Protein AF-A0ABD1DP09-F1 (afdb_monomer)

Foldseek 3Di:
DVVCVVVVVDPPLCVLVVVLVVLVVVVCCVVVPDDDPDDDDPPPDDQDPPDPVVVSVVVNVVSCCSNQDDPPDDDDPPDDPDPPPDDDDDDDDDDDDDDDDDDDDPPCPQLLVVLQPDDLVNLVVCCVVCVVVLLVCCVVPLPPDPVRQCPDPVFDFLVLQVSSYDPVSLVSQLVVCLVRRPDPVCRPPRSVCSSGTSSRVSSLVVSCVVPVDDSVRSSVSSNVVVVVVVVVVVPDDDD

Secondary structure (DSSP, 8-state):
-HHHHHTTSS-TTHHHHHHHHHHHHHHHHHHH----SSS--GGGSPPPTT-THHHHHHHHHHHHHHHH--TTT---TTSPPPTT--------------------------HHHHHHT--HHHHHHHHHHHHHHHHHHHHHHTT--HHHHHT-TTSPPGGGTTTSS-HHHHHHHHHHHHHHHS-GGGTTTSHHHIIIIIHHHHHHHHHHHHHT--HHHHHHHHHHHHHHHHHHHHS----

pLDDT: mean 71.55, std 20.58, range [29.39, 96.19]

Mean predicted aligned error: 19.23 Å

Organism: Culex pipiens pipiens (NCBI:txid38569)

Solvent-accessible surface area (backbone atoms only — not comparable to full-atom values): 15031 Å² total; per-residue (Å²): 104,65,67,42,36,76,70,65,78,37,64,77,77,49,52,40,49,44,51,33,52,52,48,50,52,52,51,49,49,71,76,61,61,75,73,74,92,89,65,80,75,82,80,78,62,76,85,53,96,86,40,72,62,55,64,50,51,54,51,47,52,48,32,47,50,65,55,59,66,51,100,84,80,61,83,58,92,87,58,79,81,68,90,84,74,71,81,85,78,78,88,74,91,74,83,81,82,88,72,93,77,89,80,90,85,87,82,76,76,58,73,48,57,61,53,59,68,51,48,74,66,59,54,56,62,53,42,75,85,44,43,68,63,53,43,52,51,43,75,75,45,57,86,52,53,69,78,56,53,77,70,35,85,90,52,66,57,43,90,68,46,65,80,52,49,49,69,71,55,46,53,51,44,30,57,50,46,45,73,75,62,43,54,81,90,48,56,86,72,43,52,69,50,33,64,50,33,51,39,52,53,49,52,49,49,53,48,16,66,77,68,72,37,53,74,65,55,40,52,49,54,45,49,54,51,53,54,50,53,53,53,63,67,70,68,64,76,93,128

Sequence (239 aa):
METLIELGELPQESINTSSCLRDLDTFFDTFNSKAPKDESKPYREAIKDDSIHWDFLKRFKKSIEDAFFVPKASHNPNVSPDKNQLPKLTTNTIEPPQNTHSGQDCQKERVIRKLHHLTQQDINATFKDHKEELTDIYEKFKKYSERRLMKNKLLLNWEVATFILTEPQAYHMAVFLENNIAPEEDKGKYNVFIDMILVWEWAVRILMALYNYSRIEAIDQIKTQDWEAIINNEVLPPD

Structure (mmCIF, N/CA/C/O backbone):
data_AF-A0ABD1DP09-F1
#
_entry.id   AF-A0ABD1DP09-F1
#
loop_
_atom_site.group_PDB
_atom_site.id
_atom_site.type_symbol
_atom_site.label_atom_id
_atom_site.label_alt_id
_atom_site.label_comp_id
_atom_site.label_asym_id
_atom_site.label_entity_id
_atom_site.label_seq_id
_atom_site.pdbx_PDB_ins_code
_atom_site.Cartn_x
_atom_site.Cartn_y
_atom_site.Cartn_z
_atom_site.occupancy
_atom_site.B_iso_or_equiv
_atom_site.auth_seq_id
_atom_site.auth_comp_id
_atom_site.auth_asym_id
_atom_site.auth_atom_id
_atom_site.pdbx_PDB_model_num
ATOM 1 N N . MET A 1 1 ? 4.325 6.361 38.782 1.00 62.44 1 MET A N 1
ATOM 2 C CA . MET A 1 1 ? 5.405 7.287 38.383 1.00 62.44 1 MET A CA 1
ATOM 3 C C . MET A 1 1 ? 5.612 8.347 39.463 1.00 62.44 1 MET A C 1
ATOM 5 O O . MET A 1 1 ? 6.711 8.403 39.982 1.00 62.44 1 MET A O 1
ATOM 9 N N . GLU A 1 2 ? 4.568 9.046 39.925 1.00 71.25 2 GLU A N 1
ATOM 10 C CA . GLU A 1 2 ? 4.641 9.933 41.114 1.00 71.25 2 GLU A CA 1
ATOM 11 C C . GLU A 1 2 ? 5.215 9.267 42.372 1.00 71.25 2 GLU A C 1
ATOM 13 O O . GLU A 1 2 ? 6.123 9.814 42.979 1.00 71.25 2 GLU A O 1
ATOM 18 N N . THR A 1 3 ? 4.799 8.041 42.698 1.00 75.69 3 THR A N 1
ATOM 19 C CA . THR A 1 3 ? 5.340 7.296 43.852 1.00 75.69 3 THR A CA 1
ATOM 20 C C . THR A 1 3 ? 6.851 7.051 43.758 1.00 75.69 3 THR A C 1
ATOM 22 O O . THR A 1 3 ? 7.533 7.028 44.771 1.00 75.69 3 THR A O 1
ATOM 25 N N . LEU A 1 4 ? 7.401 6.899 42.548 1.00 69.94 4 LEU A N 1
ATOM 26 C CA . LEU A 1 4 ? 8.845 6.709 42.344 1.00 69.94 4 LEU A CA 1
ATOM 27 C C . LEU A 1 4 ? 9.616 8.033 42.472 1.00 69.94 4 LEU A C 1
ATOM 29 O O . LEU A 1 4 ? 10.783 8.031 42.845 1.00 69.94 4 LEU A O 1
ATOM 33 N N . ILE A 1 5 ? 8.956 9.163 42.205 1.00 70.75 5 ILE A N 1
A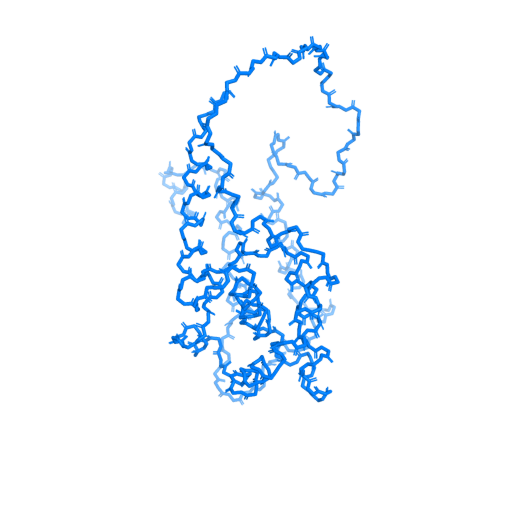TOM 34 C CA . ILE A 1 5 ? 9.501 10.502 42.458 1.00 70.75 5 ILE A CA 1
ATOM 35 C C . ILE A 1 5 ? 9.502 10.778 43.968 1.00 70.75 5 ILE A C 1
ATOM 37 O O . ILE A 1 5 ? 10.508 11.221 44.511 1.00 70.75 5 ILE A O 1
ATOM 41 N N . GLU A 1 6 ? 8.416 10.437 44.670 1.00 75.94 6 GLU A N 1
ATOM 42 C CA . GLU A 1 6 ? 8.309 10.566 46.134 1.00 75.94 6 GLU A CA 1
ATOM 43 C C . GLU A 1 6 ? 9.321 9.688 46.888 1.00 75.94 6 GLU A C 1
ATOM 45 O O . GLU A 1 6 ? 9.818 10.083 47.941 1.00 75.94 6 GLU A O 1
ATOM 50 N N . LEU A 1 7 ? 9.663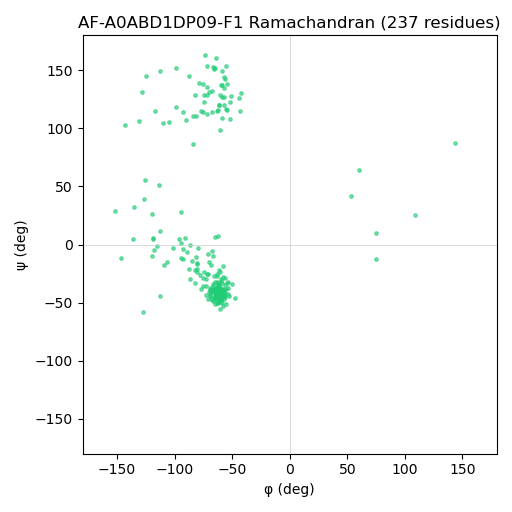 8.521 46.333 1.00 80.38 7 LEU A N 1
ATOM 51 C CA . LEU A 1 7 ? 10.703 7.629 46.855 1.00 80.38 7 LEU A CA 1
ATOM 52 C C . LEU A 1 7 ? 12.133 8.065 46.477 1.00 80.38 7 LEU A C 1
ATOM 54 O O . LEU A 1 7 ? 13.094 7.439 46.919 1.00 80.38 7 LEU A O 1
ATOM 58 N N . GLY A 1 8 ? 12.292 9.132 45.685 1.00 73.31 8 GLY A N 1
ATOM 59 C CA . GLY A 1 8 ? 13.592 9.654 45.248 1.00 73.31 8 GLY A CA 1
ATOM 60 C C . GLY A 1 8 ? 14.287 8.820 44.167 1.00 73.31 8 GLY A C 1
ATOM 61 O O . GLY A 1 8 ? 15.452 9.065 43.860 1.00 73.31 8 GLY A O 1
ATOM 62 N N . GLU A 1 9 ? 13.593 7.845 43.578 1.00 78.44 9 GLU A N 1
ATOM 63 C CA . GLU A 1 9 ? 14.116 6.992 42.503 1.00 78.44 9 GLU A CA 1
ATOM 64 C C . GLU A 1 9 ? 14.047 7.672 41.127 1.00 78.44 9 GLU A C 1
ATOM 66 O O . GLU A 1 9 ? 14.722 7.250 40.188 1.00 78.44 9 GLU A O 1
ATOM 71 N N . LEU A 1 10 ? 13.258 8.745 41.001 1.00 74.56 10 LEU A N 1
ATOM 72 C CA . LEU A 1 10 ? 13.184 9.586 39.809 1.00 74.56 10 LEU A CA 1
ATOM 73 C C . LEU A 1 10 ? 13.448 11.062 40.145 1.00 74.56 10 LEU A C 1
ATOM 75 O O . LEU A 1 10 ? 13.008 11.536 41.195 1.00 74.56 10 LEU A O 1
ATOM 79 N N . PRO A 1 11 ? 14.108 11.822 39.246 1.00 76.81 11 PRO A N 1
ATOM 80 C CA . PRO A 1 11 ? 14.297 13.260 39.416 1.00 76.81 11 PRO A CA 1
ATOM 81 C C . PRO A 1 11 ? 12.961 13.991 39.567 1.00 76.81 11 PRO A C 1
ATOM 83 O O . PRO A 1 11 ? 12.001 13.662 38.867 1.00 76.81 11 PRO A O 1
ATOM 86 N N . GLN A 1 12 ? 12.924 15.040 40.395 1.00 74.62 12 GLN A N 1
ATOM 87 C CA . GLN A 1 12 ? 11.732 15.878 40.613 1.00 74.62 12 GLN A CA 1
ATOM 88 C C . GLN A 1 12 ? 11.184 16.487 39.308 1.00 74.62 12 GLN A C 1
ATOM 90 O O . GLN A 1 12 ? 9.983 16.694 39.159 1.00 74.62 12 GLN A O 1
ATOM 95 N N . GLU A 1 13 ? 12.058 16.720 38.331 1.00 74.12 13 GLU A N 1
ATOM 96 C CA . GLU A 1 13 ? 11.727 17.204 36.983 1.00 74.12 13 GLU A CA 1
ATOM 97 C C . GLU A 1 13 ? 10.810 16.232 36.213 1.00 74.12 13 GLU A C 1
ATOM 99 O O . GLU A 1 13 ? 10.061 16.640 35.327 1.00 74.12 13 GLU A O 1
ATOM 104 N N . SER A 1 14 ? 10.785 14.953 36.607 1.00 74.12 14 SER A N 1
ATOM 105 C CA . SER A 1 14 ? 9.929 13.913 36.019 1.00 74.12 14 SER A CA 1
ATOM 106 C C . SER A 1 14 ? 8.446 14.077 36.372 1.00 74.12 14 SER A C 1
ATOM 108 O O . SER A 1 14 ? 7.608 13.360 35.820 1.00 74.12 14 SER A O 1
ATOM 110 N N . ILE A 1 15 ? 8.092 15.003 37.275 1.00 75.81 15 ILE A N 1
ATOM 111 C CA . ILE A 1 15 ? 6.695 15.292 37.634 1.00 75.81 15 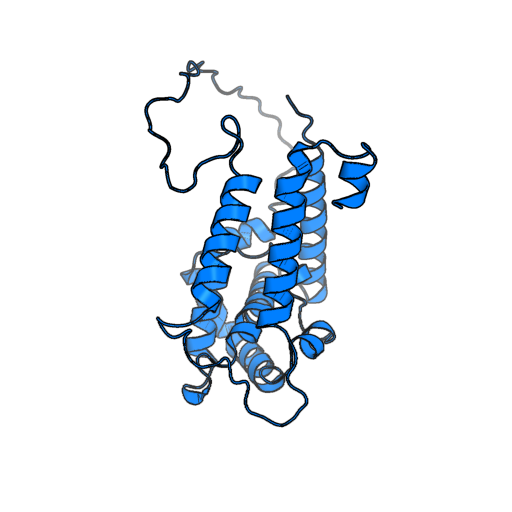ILE A CA 1
ATOM 112 C C . ILE A 1 15 ? 5.913 15.775 36.416 1.00 75.81 15 ILE A C 1
ATOM 114 O O . ILE A 1 15 ? 4.787 15.325 36.204 1.00 75.81 15 ILE A O 1
ATOM 118 N N . ASN A 1 16 ? 6.518 16.621 35.579 1.00 72.44 16 ASN A N 1
ATOM 119 C CA . ASN A 1 16 ? 5.863 17.142 34.379 1.00 72.44 16 ASN A CA 1
ATOM 120 C C . ASN A 1 16 ? 5.540 16.006 33.399 1.00 72.44 16 ASN A C 1
ATOM 122 O O . ASN A 1 16 ? 4.420 15.907 32.898 1.00 72.44 16 ASN A O 1
ATOM 126 N N . THR A 1 17 ? 6.485 15.083 33.206 1.00 71.56 17 THR A N 1
ATOM 127 C CA . THR A 1 17 ? 6.294 13.881 32.382 1.00 71.56 17 THR A CA 1
ATOM 128 C C . THR A 1 17 ? 5.215 12.967 32.961 1.00 71.56 17 THR A C 1
ATOM 130 O O . THR A 1 17 ? 4.352 12.491 32.227 1.00 71.56 17 THR A O 1
ATOM 133 N N . SER A 1 18 ? 5.211 12.758 34.280 1.00 74.31 18 SER A N 1
ATOM 134 C CA . SER A 1 18 ? 4.188 11.956 34.959 1.00 74.31 18 SER A CA 1
ATOM 135 C C . SER A 1 18 ? 2.787 12.560 34.814 1.00 74.31 18 SER A C 1
ATOM 137 O O . SER A 1 18 ? 1.828 11.827 34.571 1.00 74.31 18 SER A O 1
ATOM 139 N N . SER A 1 19 ? 2.661 13.887 34.923 1.00 72.19 19 SER A N 1
ATOM 140 C CA . SER A 1 19 ? 1.395 14.595 34.710 1.00 72.19 19 SER A CA 1
ATOM 141 C C . SER A 1 19 ? 0.931 14.478 33.258 1.00 72.19 19 SER A C 1
ATOM 143 O O . SER A 1 19 ? -0.221 14.140 33.009 1.00 72.19 19 SER A O 1
ATOM 145 N N . CYS A 1 20 ? 1.837 14.671 32.295 1.00 73.69 20 CYS A N 1
ATOM 146 C CA . CYS A 1 20 ? 1.535 14.545 30.870 1.00 73.69 20 CYS A CA 1
ATOM 147 C C . CYS A 1 20 ? 1.052 13.132 30.503 1.00 73.69 20 CYS A C 1
ATOM 149 O O . CYS A 1 20 ? 0.055 12.983 29.799 1.00 73.69 20 CYS A O 1
ATOM 151 N N . LEU A 1 21 ? 1.695 12.085 31.031 1.00 75.00 21 LEU A N 1
ATOM 152 C CA . LEU A 1 21 ? 1.278 10.698 30.798 1.00 75.00 21 LEU A CA 1
ATOM 153 C C . LEU A 1 21 ? -0.096 10.387 31.398 1.00 75.00 21 LEU A C 1
ATOM 155 O O . LEU A 1 21 ? -0.888 9.695 30.766 1.00 75.00 21 LEU A O 1
ATOM 159 N N . ARG A 1 22 ? -0.408 10.924 32.582 1.00 76.00 22 ARG A N 1
ATOM 160 C CA . ARG A 1 22 ? -1.747 10.800 33.173 1.00 76.00 22 ARG A CA 1
ATOM 161 C C . ARG A 1 22 ? -2.808 11.503 32.329 1.00 76.00 22 ARG A C 1
ATOM 163 O O . ARG A 1 22 ? -3.898 10.961 32.140 1.00 76.00 22 ARG A O 1
ATOM 170 N N . ASP A 1 23 ? -2.500 12.695 31.829 1.00 73.81 23 ASP A N 1
ATOM 171 C CA . ASP A 1 23 ? -3.424 13.444 30.982 1.00 73.81 23 ASP A CA 1
ATOM 172 C C . ASP A 1 23 ? -3.639 12.727 29.637 1.00 73.81 23 ASP A C 1
ATOM 174 O O . ASP A 1 23 ? -4.773 12.637 29.172 1.00 73.81 23 ASP A O 1
ATOM 178 N N . LEU A 1 24 ? -2.586 12.145 29.048 1.00 74.62 24 LEU A N 1
ATOM 179 C CA . LEU A 1 24 ? -2.668 11.306 27.844 1.00 74.62 24 LEU A CA 1
ATOM 180 C C . LEU A 1 24 ? -3.570 10.085 28.045 1.00 74.62 24 LEU A C 1
ATOM 182 O O . LEU A 1 24 ? -4.408 9.798 27.192 1.00 74.62 24 LEU A O 1
ATOM 186 N N . ASP A 1 25 ? -3.408 9.383 29.163 1.00 72.62 25 ASP A N 1
ATOM 187 C CA . ASP A 1 25 ? -4.200 8.194 29.490 1.00 72.62 25 ASP A CA 1
ATOM 188 C C . ASP A 1 25 ? -5.680 8.564 29.678 1.00 72.62 25 ASP A C 1
ATOM 190 O O . ASP A 1 25 ? -6.574 7.977 29.072 1.00 72.62 25 ASP A O 1
ATOM 194 N N . THR A 1 26 ? -5.938 9.661 30.398 1.00 69.19 26 THR A N 1
ATOM 195 C CA . THR A 1 26 ? -7.291 10.205 30.596 1.00 69.19 26 THR A CA 1
ATOM 196 C C . THR A 1 26 ? -7.924 10.664 29.279 1.00 69.19 26 THR A C 1
ATOM 198 O O . THR A 1 26 ? -9.123 10.466 29.061 1.00 69.19 26 THR A O 1
ATOM 201 N N . PHE A 1 27 ? -7.143 11.273 28.382 1.00 69.69 27 PHE A N 1
ATOM 202 C CA . PHE A 1 27 ? -7.595 11.633 27.039 1.00 69.69 27 PHE A CA 1
ATOM 203 C C . PHE A 1 27 ? -7.987 10.380 26.256 1.00 69.69 27 PHE A C 1
ATOM 205 O O . PHE A 1 27 ? -9.085 10.312 25.704 1.00 69.69 27 PHE A O 1
ATOM 212 N N . PHE A 1 28 ? -7.122 9.366 26.252 1.00 69.75 28 PHE A N 1
ATOM 213 C CA . PHE A 1 28 ? -7.386 8.118 25.554 1.00 69.75 28 PHE A CA 1
ATOM 214 C C . PHE A 1 28 ? -8.654 7.441 26.078 1.00 69.75 28 PHE A C 1
ATOM 216 O O . PHE A 1 28 ? -9.522 7.091 25.283 1.00 69.75 28 PHE A O 1
ATOM 223 N N . ASP A 1 29 ? -8.833 7.351 27.394 1.00 67.94 29 ASP A N 1
ATOM 224 C CA . ASP A 1 29 ? -10.030 6.766 28.000 1.00 67.94 29 ASP A CA 1
ATOM 225 C C . ASP A 1 29 ? -11.299 7.571 27.702 1.00 67.94 29 ASP A C 1
ATOM 227 O O . ASP A 1 29 ? -12.337 7.000 27.358 1.00 67.94 29 ASP A O 1
ATOM 231 N N . THR A 1 30 ? -11.229 8.903 27.757 1.00 64.56 30 THR A N 1
ATOM 232 C CA . THR A 1 30 ? -12.387 9.768 27.480 1.00 64.56 30 THR A CA 1
ATOM 233 C C . THR A 1 30 ? -12.874 9.599 26.040 1.00 64.56 30 THR A C 1
ATOM 235 O O . THR A 1 30 ? -14.077 9.485 25.805 1.00 64.56 30 THR A O 1
ATOM 238 N N . PHE A 1 31 ? -11.955 9.528 25.074 1.00 64.38 31 PHE A N 1
ATOM 239 C CA . PHE A 1 31 ? -12.287 9.455 23.646 1.00 64.38 31 PHE A CA 1
ATOM 240 C C . PHE A 1 31 ? -12.401 8.024 23.098 1.00 64.38 31 PHE A C 1
ATOM 242 O O . PHE A 1 31 ? -12.930 7.833 22.000 1.00 64.38 31 PHE A O 1
ATOM 249 N N . ASN A 1 32 ? -11.951 7.016 23.850 1.00 63.38 32 ASN A N 1
ATOM 250 C CA . ASN A 1 32 ? -11.973 5.609 23.445 1.00 63.38 32 ASN A CA 1
ATOM 251 C C . ASN A 1 32 ? -12.826 4.713 24.362 1.00 63.38 32 ASN A C 1
ATOM 253 O O . ASN A 1 32 ? -12.869 3.492 24.171 1.00 63.38 32 ASN A O 1
ATOM 257 N N . SER A 1 33 ? -13.542 5.294 25.333 1.00 60.78 33 SER A N 1
ATOM 258 C CA . SER A 1 33 ? -14.529 4.568 26.131 1.00 60.78 33 SER A CA 1
ATOM 259 C C . SER A 1 33 ? -15.589 3.943 25.215 1.00 60.78 33 SER A C 1
ATOM 261 O O . SER A 1 33 ? -16.266 4.591 24.412 1.00 60.78 33 SER A O 1
ATOM 263 N N . LYS A 1 34 ? -15.700 2.613 25.278 1.00 54.84 34 LYS A N 1
ATOM 264 C CA . LYS A 1 34 ? -16.703 1.867 24.518 1.00 54.84 34 LYS A CA 1
ATOM 265 C C . LYS A 1 34 ? -18.050 2.069 25.198 1.00 54.84 34 LYS A C 1
ATOM 267 O O . LYS A 1 34 ? -18.254 1.548 26.291 1.00 54.84 34 LYS A O 1
ATOM 272 N N . ALA A 1 35 ? -18.982 2.745 24.532 1.00 52.38 35 ALA A N 1
ATOM 273 C CA . ALA A 1 35 ? -20.383 2.628 24.913 1.00 52.38 35 ALA A CA 1
ATOM 274 C C . ALA A 1 35 ? -20.782 1.136 24.856 1.00 52.38 35 ALA A C 1
ATOM 276 O O . ALA A 1 35 ? -20.405 0.443 23.895 1.00 52.38 35 ALA A O 1
ATOM 277 N N . PRO A 1 36 ? -21.491 0.602 25.870 1.00 49.28 36 PRO A N 1
ATOM 278 C CA . PRO A 1 36 ? -22.111 -0.707 25.750 1.00 49.28 36 PRO A CA 1
ATOM 279 C C . PRO A 1 36 ? -22.991 -0.703 24.495 1.00 49.28 36 PRO A C 1
ATOM 281 O O . PRO A 1 36 ? -23.616 0.300 24.164 1.00 49.28 36 PRO A O 1
ATOM 284 N N . LYS A 1 37 ? -22.925 -1.806 23.745 1.00 51.69 37 LYS A N 1
ATOM 285 C CA . LYS A 1 37 ? -23.586 -1.983 22.448 1.00 51.69 37 LYS A CA 1
ATOM 286 C C . LYS A 1 37 ? -25.017 -1.427 22.490 1.00 51.69 37 LYS A C 1
ATOM 288 O O . LYS A 1 37 ? -25.772 -1.839 23.362 1.00 51.69 37 LYS A O 1
ATOM 293 N N . ASP A 1 38 ? -25.338 -0.612 21.484 1.00 44.81 38 ASP A N 1
ATOM 294 C CA . ASP A 1 38 ? -26.686 -0.210 21.040 1.00 44.81 38 ASP A CA 1
ATOM 295 C C . ASP A 1 38 ? -27.167 1.230 21.295 1.00 44.81 38 ASP A C 1
ATOM 297 O O . ASP A 1 38 ? -28.357 1.510 21.230 1.00 44.81 38 ASP A O 1
ATOM 301 N N . GLU A 1 39 ? -26.249 2.189 21.426 1.00 43.28 39 GLU A N 1
ATOM 302 C CA . GLU A 1 39 ? -26.558 3.595 21.139 1.00 43.28 39 GLU A CA 1
ATOM 303 C C . GLU A 1 39 ? -25.510 4.144 20.165 1.00 43.28 39 GLU A C 1
ATOM 305 O O . GLU A 1 39 ? -24.305 3.917 20.315 1.00 43.28 39 GLU A O 1
ATOM 310 N N . SER A 1 40 ? -25.964 4.804 19.095 1.00 49.50 40 SER A N 1
ATOM 311 C CA . SER A 1 40 ? -25.104 5.506 18.140 1.00 49.50 40 SER A CA 1
ATOM 312 C C . SER A 1 40 ? -24.049 6.310 18.895 1.00 49.50 40 SER A C 1
ATOM 314 O O . SER A 1 40 ? -24.419 7.104 19.756 1.00 49.50 40 SER A O 1
ATOM 316 N N . LYS A 1 41 ? -22.757 6.112 18.584 1.00 47.56 41 LYS A N 1
ATOM 317 C CA . LYS A 1 41 ? -21.653 6.848 19.222 1.00 47.56 41 LYS A CA 1
ATOM 318 C C . LYS A 1 41 ? -22.030 8.339 19.330 1.00 47.56 41 LYS A C 1
ATOM 320 O O . LYS A 1 41 ? -22.137 8.972 18.277 1.00 47.56 41 LYS A O 1
ATOM 325 N N . PRO A 1 42 ? -22.186 8.914 20.537 1.00 48.19 42 PRO A N 1
ATOM 326 C CA . PRO A 1 42 ? -22.565 10.323 20.693 1.00 48.19 42 PRO A CA 1
ATOM 327 C C . PRO A 1 42 ? -21.465 11.289 20.210 1.00 48.19 42 PRO A C 1
ATOM 329 O O . PRO A 1 42 ? -21.676 12.490 20.108 1.00 48.19 42 PRO A O 1
ATOM 332 N N . TYR A 1 43 ? -20.295 10.764 19.840 1.00 50.59 43 TYR A N 1
ATOM 333 C CA . TYR A 1 43 ? -19.096 11.520 19.482 1.00 50.59 43 TYR A CA 1
ATOM 334 C C . TYR A 1 43 ? -18.917 11.783 17.973 1.00 50.59 43 TYR A C 1
ATOM 336 O O . TYR A 1 43 ? -17.788 11.878 17.501 1.00 50.59 43 TYR A O 1
ATOM 344 N N . ARG A 1 44 ? -20.001 11.865 17.184 1.00 48.56 44 ARG A N 1
ATOM 345 C CA . ARG A 1 44 ? -19.932 12.394 15.800 1.00 48.56 44 ARG A CA 1
ATOM 346 C C . ARG A 1 44 ? -20.271 13.880 15.690 1.00 48.56 44 ARG A C 1
ATOM 348 O O . ARG A 1 44 ? -20.040 14.457 14.632 1.00 48.56 44 ARG A O 1
ATOM 355 N N . GLU A 1 45 ? -20.807 14.495 16.741 1.00 54.69 45 GLU A N 1
ATOM 356 C CA . GLU A 1 45 ? -20.982 15.946 16.773 1.00 54.69 45 GLU A CA 1
ATOM 357 C C . GLU A 1 45 ? -19.644 16.617 17.092 1.00 54.69 45 GLU A C 1
ATOM 359 O O . GLU A 1 45 ? -18.875 16.135 17.927 1.00 54.69 45 GLU A O 1
ATOM 364 N N . ALA A 1 46 ? -19.354 17.726 16.410 1.00 58.78 46 ALA A N 1
ATOM 365 C CA . ALA A 1 46 ? -18.221 18.569 16.762 1.00 58.78 46 ALA A CA 1
ATOM 366 C C . ALA A 1 46 ? -18.337 18.999 18.234 1.00 58.78 46 ALA A C 1
ATOM 368 O O . ALA A 1 46 ? -19.440 19.262 18.723 1.00 58.78 46 ALA A O 1
ATOM 369 N N . ILE A 1 47 ? -17.201 19.073 18.935 1.00 64.06 47 ILE A N 1
ATOM 370 C CA . ILE A 1 47 ? -17.149 19.615 20.296 1.00 64.06 47 ILE A CA 1
ATOM 371 C C . ILE A 1 47 ? -17.741 21.028 20.243 1.00 64.06 47 ILE A C 1
ATOM 373 O O . ILE A 1 47 ? -17.207 21.895 19.556 1.00 64.06 47 ILE A O 1
ATOM 377 N N . LYS A 1 48 ? -18.864 21.239 20.936 1.00 72.50 48 LYS A N 1
ATOM 378 C CA . LYS A 1 48 ? -19.540 22.540 21.003 1.00 72.50 48 LYS A CA 1
ATOM 379 C C . LYS A 1 48 ? -18.658 23.547 21.741 1.00 72.50 48 LYS A C 1
ATOM 381 O O . LYS A 1 48 ? -17.861 23.162 22.598 1.00 72.50 48 LYS A O 1
ATOM 386 N N . ASP A 1 49 ? -18.788 24.829 21.416 1.00 72.00 49 ASP A N 1
ATOM 387 C CA . ASP A 1 49 ? -17.934 25.894 21.968 1.00 72.00 49 ASP A CA 1
ATOM 388 C C . ASP A 1 49 ? -18.020 26.015 23.502 1.00 72.00 49 ASP A C 1
ATOM 390 O O . ASP A 1 49 ? -17.077 26.468 24.148 1.00 72.00 49 ASP A O 1
ATOM 394 N N . ASP A 1 50 ? -19.120 25.559 24.101 1.00 73.31 50 ASP A N 1
ATOM 395 C CA . ASP A 1 50 ? -19.383 25.543 25.544 1.00 73.31 50 ASP A CA 1
ATOM 396 C C . ASP A 1 50 ? -18.936 24.248 26.247 1.00 73.31 50 ASP A C 1
ATOM 398 O O . ASP A 1 50 ? -19.193 24.047 27.436 1.00 73.31 50 ASP A O 1
ATOM 402 N N . SER A 1 51 ? -18.263 23.346 25.533 1.00 73.75 51 SER A N 1
ATOM 403 C CA . SER A 1 51 ? -17.901 22.041 26.069 1.00 73.75 51 SER A CA 1
ATOM 404 C C . SER A 1 51 ? -16.783 22.106 27.113 1.00 73.75 51 SER A C 1
ATOM 406 O O . SER A 1 51 ? -15.709 22.664 26.880 1.00 73.75 51 SER A O 1
ATOM 408 N N . ILE A 1 52 ? -16.975 21.375 28.215 1.00 67.38 52 ILE A N 1
ATOM 409 C CA . ILE A 1 52 ? -15.952 21.127 29.246 1.00 67.38 52 ILE A CA 1
ATOM 410 C C . ILE A 1 52 ? -14.680 20.457 28.693 1.00 67.38 52 ILE A C 1
ATOM 412 O O . ILE A 1 52 ? -13.619 20.508 29.320 1.00 67.38 52 ILE A O 1
ATOM 416 N N . HIS A 1 53 ? -14.758 19.841 27.507 1.00 69.75 53 HIS A N 1
ATOM 417 C CA . HIS A 1 53 ? -13.611 19.228 26.840 1.00 69.75 53 HIS A CA 1
ATOM 418 C C . HIS A 1 53 ? -12.563 20.267 26.415 1.00 69.75 53 HIS A C 1
ATOM 420 O O . HIS A 1 53 ? -11.376 19.945 26.390 1.00 69.75 53 HIS A O 1
ATOM 426 N N . TRP A 1 54 ? -12.948 21.524 26.164 1.00 74.88 54 TRP A N 1
ATOM 427 C CA . TRP A 1 54 ? -11.989 22.586 25.842 1.00 74.88 54 TRP A CA 1
ATOM 428 C C . TRP A 1 54 ? -11.054 22.906 27.006 1.00 74.88 54 TRP A C 1
ATOM 430 O O . TRP A 1 54 ? -9.864 23.137 26.794 1.00 74.88 54 TRP A O 1
ATOM 440 N N . ASP A 1 55 ? -11.555 22.871 28.240 1.00 71.69 55 ASP A N 1
ATOM 441 C CA . ASP A 1 55 ? -10.731 23.107 29.429 1.00 71.69 55 ASP A CA 1
ATOM 442 C C . ASP A 1 55 ? -9.794 21.932 29.719 1.00 71.69 55 ASP A C 1
ATOM 444 O O . ASP A 1 55 ? -8.693 22.117 30.241 1.00 71.69 55 ASP A O 1
ATOM 448 N N . PHE A 1 56 ? -10.191 20.714 29.344 1.00 71.69 56 PHE A N 1
ATOM 449 C CA . PHE A 1 56 ? -9.283 19.572 29.313 1.00 71.69 56 PHE A CA 1
ATOM 450 C C . PHE A 1 56 ? -8.181 19.766 28.257 1.00 71.69 56 PHE A C 1
ATOM 452 O O . PHE A 1 56 ? -7.003 19.700 28.595 1.00 71.69 56 PHE A O 1
ATOM 459 N N . LEU A 1 57 ? -8.537 20.090 27.008 1.00 75.31 57 LEU A N 1
ATOM 460 C CA . LEU A 1 57 ? -7.574 20.276 25.913 1.00 75.31 57 LEU A CA 1
ATOM 461 C C . LEU A 1 57 ? -6.577 21.413 26.185 1.00 75.31 57 LEU A C 1
ATOM 463 O O . LEU A 1 57 ? -5.397 21.285 25.867 1.00 75.31 57 LEU A O 1
ATOM 467 N N . LYS A 1 58 ? -7.018 22.508 26.817 1.00 79.19 58 LYS A N 1
ATOM 468 C CA . LYS A 1 58 ? -6.133 23.604 27.248 1.00 79.19 58 LYS A CA 1
ATOM 469 C C . LYS A 1 58 ? -5.126 23.149 28.304 1.00 79.19 58 LYS A C 1
ATOM 471 O O . LYS A 1 58 ? -3.955 23.508 28.209 1.00 79.19 58 LYS A O 1
ATOM 476 N N . ARG A 1 59 ? -5.567 22.363 29.295 1.00 71.94 59 ARG A N 1
ATOM 477 C CA . ARG A 1 59 ? -4.677 21.797 30.323 1.00 71.94 59 ARG A CA 1
ATOM 478 C C . ARG A 1 59 ? -3.680 20.826 29.708 1.00 71.94 59 ARG A C 1
ATOM 480 O O . ARG A 1 59 ? -2.489 20.974 29.934 1.00 71.94 59 ARG A O 1
ATOM 487 N N . PHE A 1 60 ? -4.158 19.934 28.850 1.00 72.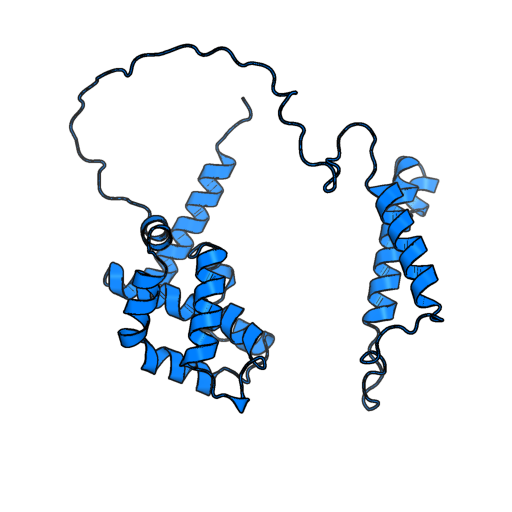00 60 PHE A N 1
ATOM 488 C CA . PHE A 1 60 ? -3.329 18.972 28.140 1.00 72.00 60 PHE A CA 1
ATOM 489 C C . PHE A 1 60 ? -2.255 19.640 27.270 1.00 72.00 60 PHE A C 1
ATOM 491 O O . PHE A 1 60 ? -1.083 19.278 27.336 1.00 72.00 60 PHE A O 1
ATOM 498 N N . LYS A 1 61 ? -2.632 20.676 26.507 1.00 76.75 61 LYS A N 1
ATOM 499 C CA . LYS A 1 61 ? -1.685 21.481 25.727 1.00 76.75 61 LYS A CA 1
ATOM 500 C C . LYS A 1 61 ? -0.583 22.062 26.617 1.00 76.75 61 LYS A C 1
ATOM 502 O O . LYS A 1 61 ? 0.586 21.973 26.259 1.00 76.75 61 LYS A O 1
ATOM 507 N N . LYS A 1 62 ? -0.955 22.614 27.774 1.00 74.00 62 LYS A N 1
ATOM 508 C CA . LYS A 1 62 ? 0.004 23.156 28.736 1.00 74.00 62 LYS A CA 1
ATOM 509 C C . LYS A 1 62 ? 0.927 22.065 29.296 1.00 74.00 62 LYS A C 1
ATOM 511 O O . LYS A 1 62 ? 2.129 22.278 29.343 1.00 74.00 62 LYS A O 1
ATOM 516 N N . SER A 1 63 ? 0.400 20.887 29.635 1.00 67.31 63 SER A N 1
ATOM 517 C CA . SER A 1 63 ? 1.206 19.745 30.095 1.00 67.31 63 SER A CA 1
ATOM 518 C C . SER A 1 63 ? 2.231 19.291 29.044 1.00 67.31 63 SER A C 1
ATOM 520 O O . SER A 1 63 ? 3.354 18.946 29.399 1.00 67.31 63 SER A O 1
ATOM 522 N N . ILE A 1 64 ? 1.883 19.323 27.750 1.00 69.31 64 ILE A N 1
ATOM 523 C CA . ILE A 1 64 ? 2.830 19.059 26.652 1.00 69.31 64 ILE A CA 1
ATOM 524 C C . ILE A 1 64 ? 3.888 20.162 26.573 1.00 69.31 64 ILE A C 1
ATOM 526 O O . ILE A 1 64 ? 5.074 19.858 26.494 1.00 69.31 64 ILE A O 1
ATOM 530 N N . GLU A 1 65 ? 3.487 21.433 26.594 1.00 69.31 65 GLU A N 1
ATOM 531 C CA . GLU A 1 65 ? 4.433 22.555 26.561 1.00 69.31 65 GLU A CA 1
ATOM 532 C C . GLU A 1 65 ? 5.427 22.470 27.733 1.00 69.31 65 GLU A C 1
ATOM 534 O O . GLU A 1 65 ? 6.634 22.563 27.517 1.00 69.31 65 GLU A O 1
ATOM 539 N N . ASP A 1 66 ? 4.947 22.173 28.939 1.00 66.19 66 ASP A N 1
ATOM 540 C CA . ASP A 1 66 ? 5.766 22.049 30.149 1.00 66.19 66 ASP A CA 1
ATOM 541 C C . ASP A 1 66 ? 6.649 20.780 30.162 1.00 66.19 66 ASP A C 1
ATOM 543 O O . ASP A 1 66 ? 7.691 20.758 30.822 1.00 66.19 66 ASP A O 1
ATOM 547 N N . ALA A 1 67 ? 6.257 19.717 29.449 1.00 61.84 67 ALA A N 1
ATOM 548 C CA . ALA A 1 67 ? 7.030 18.475 29.337 1.00 61.84 67 ALA A CA 1
ATOM 549 C C . ALA A 1 67 ? 8.081 18.510 28.212 1.00 61.84 67 ALA A C 1
ATOM 551 O O . ALA A 1 67 ? 9.114 17.851 28.320 1.00 61.84 67 ALA A O 1
ATOM 552 N N . PHE A 1 68 ? 7.832 19.264 27.136 1.00 56.03 68 PHE A N 1
ATOM 553 C CA . PHE A 1 68 ? 8.693 19.294 25.948 1.00 56.03 68 PHE A CA 1
ATOM 554 C C . PHE A 1 68 ? 9.529 20.573 25.808 1.00 56.03 68 PHE A C 1
ATOM 556 O O . PHE A 1 68 ? 10.490 20.574 25.036 1.00 56.03 68 PHE A O 1
ATOM 563 N N . PHE A 1 69 ? 9.232 21.653 26.541 1.00 48.91 69 PHE A N 1
ATOM 564 C CA . PHE A 1 69 ? 10.042 22.870 26.492 1.00 48.91 69 PHE A CA 1
ATOM 565 C C . PHE A 1 69 ? 11.251 22.783 27.435 1.00 48.91 69 PHE A C 1
ATOM 567 O O . PHE A 1 69 ? 11.233 23.260 28.568 1.00 48.91 69 PHE A O 1
ATOM 574 N N . VAL A 1 70 ? 12.347 22.211 26.932 1.00 48.16 70 VAL A N 1
ATOM 575 C CA . VAL A 1 70 ? 13.682 22.358 27.528 1.00 48.16 70 VAL A CA 1
ATOM 576 C C . VAL A 1 70 ? 14.368 23.543 26.833 1.00 48.16 70 VAL A C 1
ATOM 578 O O . VAL A 1 70 ? 14.685 23.428 25.645 1.00 48.16 70 VAL A O 1
ATOM 581 N N . PRO A 1 71 ? 14.662 24.673 27.516 1.00 43.69 71 PRO A N 1
ATOM 582 C CA . PRO A 1 71 ? 15.118 25.919 26.879 1.00 43.69 71 PRO A CA 1
ATOM 583 C C . PRO A 1 71 ? 16.456 25.874 26.115 1.00 43.69 71 PRO A C 1
ATOM 585 O O . PRO A 1 71 ? 16.950 26.926 25.716 1.00 43.69 71 PRO A O 1
ATOM 588 N N . LYS A 1 72 ? 17.092 24.709 25.926 1.00 41.78 72 LYS A N 1
ATOM 589 C CA . LYS A 1 72 ? 18.398 24.602 25.251 1.00 41.78 72 LYS A CA 1
ATOM 590 C C . LYS A 1 72 ? 18.561 23.465 24.234 1.00 41.78 72 LYS A C 1
ATOM 592 O O . LYS A 1 72 ? 19.663 23.334 23.714 1.00 41.78 72 LYS A O 1
ATOM 597 N N . ALA A 1 73 ? 17.533 22.676 23.902 1.00 44.28 73 ALA A N 1
ATOM 598 C CA . ALA A 1 73 ? 17.727 21.578 22.936 1.00 44.28 73 ALA A CA 1
ATOM 599 C C . ALA A 1 73 ? 16.544 21.233 22.014 1.00 44.28 73 ALA A C 1
ATOM 601 O O . ALA A 1 73 ? 16.741 20.505 21.045 1.00 44.28 73 ALA A O 1
ATOM 602 N N . SER A 1 74 ? 15.335 21.743 22.239 1.00 41.38 74 SER A N 1
ATOM 603 C CA . SER A 1 74 ? 14.181 21.383 21.406 1.00 41.38 74 SER A CA 1
ATOM 604 C C . SER A 1 74 ? 13.899 22.451 20.346 1.00 41.38 74 SER A C 1
ATOM 606 O O . SER A 1 74 ? 13.595 23.599 20.673 1.00 41.38 74 SER A O 1
ATOM 608 N N . HIS A 1 75 ? 13.998 22.064 19.070 1.00 44.19 75 HIS A N 1
ATOM 609 C CA . HIS A 1 75 ? 13.557 22.861 17.923 1.00 44.19 75 HIS A CA 1
ATOM 610 C C . HIS A 1 75 ? 12.112 23.333 18.125 1.00 44.19 75 HIS A C 1
ATOM 612 O O . HIS A 1 75 ? 11.221 22.525 18.375 1.00 44.19 75 HIS A O 1
ATOM 618 N N . ASN A 1 76 ? 11.880 24.637 17.986 1.00 44.88 76 ASN A N 1
ATOM 619 C CA . ASN A 1 76 ? 10.537 25.192 17.917 1.00 44.88 76 ASN A CA 1
ATOM 620 C C . ASN A 1 76 ? 10.028 25.022 16.472 1.00 44.88 76 ASN A C 1
ATOM 622 O O . ASN A 1 76 ? 10.552 25.697 15.585 1.00 44.88 76 ASN A O 1
ATOM 626 N N . PRO A 1 77 ? 9.033 24.159 16.198 1.00 44.75 77 PRO A N 1
ATOM 627 C CA . PRO A 1 77 ? 8.566 23.899 14.833 1.00 44.75 77 PRO A CA 1
ATOM 628 C C . PRO A 1 77 ? 7.891 25.115 14.173 1.00 44.75 77 PRO A C 1
ATOM 630 O O . PRO A 1 77 ? 7.658 25.102 12.970 1.00 44.75 77 PRO A O 1
ATOM 633 N N . ASN A 1 78 ? 7.617 26.184 14.932 1.00 46.59 78 ASN A N 1
ATOM 634 C CA . ASN A 1 78 ? 7.062 27.438 14.416 1.00 46.59 78 ASN A CA 1
ATOM 635 C C . ASN A 1 78 ? 8.122 28.499 14.078 1.00 46.59 78 ASN A C 1
ATOM 637 O O . ASN A 1 78 ? 7.769 29.602 13.661 1.00 46.59 78 ASN A O 1
ATOM 641 N N . VAL A 1 79 ? 9.411 28.195 14.250 1.00 47.50 79 VAL A N 1
ATOM 642 C CA . VAL A 1 79 ? 10.507 29.092 13.869 1.00 47.50 79 VAL A CA 1
ATOM 643 C C . VAL A 1 79 ? 11.215 28.482 12.668 1.00 47.50 79 VAL A C 1
ATOM 645 O O . VAL A 1 79 ? 11.959 27.513 12.792 1.00 47.50 79 VAL A O 1
ATOM 648 N N . SER A 1 80 ? 10.972 29.050 11.486 1.00 41.25 80 SER A N 1
ATOM 649 C CA . SER A 1 80 ? 11.764 28.733 10.296 1.00 41.25 80 SER A CA 1
ATOM 650 C C . SER A 1 80 ? 13.224 29.114 10.581 1.00 41.25 80 SER A C 1
ATOM 652 O O . SER A 1 80 ? 13.449 30.232 11.056 1.00 41.25 80 SER A O 1
ATOM 654 N N . PRO A 1 81 ? 14.215 28.230 10.362 1.00 41.41 81 PRO A N 1
ATOM 655 C CA . PRO A 1 81 ? 15.597 28.544 10.684 1.00 41.41 81 PRO A CA 1
ATOM 656 C C . PRO A 1 81 ? 16.062 29.743 9.855 1.00 41.41 81 PRO A C 1
ATOM 658 O O . PRO A 1 81 ? 16.048 29.734 8.622 1.00 41.41 81 PRO A O 1
ATOM 661 N N . ASP A 1 82 ? 16.449 30.795 10.569 1.00 39.78 82 ASP A N 1
ATOM 662 C CA . ASP A 1 82 ? 16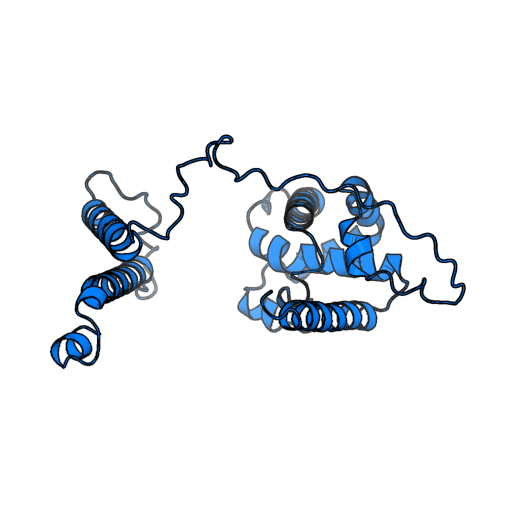.969 32.033 10.013 1.00 39.78 82 ASP A CA 1
ATOM 663 C C . ASP A 1 82 ? 18.261 31.715 9.237 1.00 39.78 82 ASP A C 1
ATOM 665 O O . ASP A 1 82 ? 19.224 31.181 9.795 1.00 39.78 82 ASP A O 1
ATOM 669 N N . LYS A 1 83 ? 18.295 32.011 7.931 1.00 44.12 83 LYS A N 1
ATOM 670 C CA . LYS A 1 83 ? 19.371 31.606 6.995 1.00 44.12 83 LYS A CA 1
ATOM 671 C C . LYS A 1 83 ? 20.754 32.217 7.290 1.00 44.12 83 LYS A C 1
ATOM 673 O O . LYS A 1 83 ? 21.686 32.016 6.518 1.00 44.12 83 LYS A O 1
ATOM 678 N N . ASN A 1 84 ? 20.910 32.936 8.398 1.00 41.41 84 ASN A N 1
ATOM 679 C CA . ASN A 1 84 ? 22.103 33.713 8.724 1.00 41.41 84 ASN A CA 1
ATOM 680 C C . ASN A 1 84 ? 22.913 33.187 9.923 1.00 41.41 84 ASN A C 1
ATOM 682 O O . ASN A 1 84 ? 23.830 33.876 10.363 1.00 41.41 84 ASN A O 1
ATOM 686 N N . GLN A 1 85 ? 22.644 31.978 10.430 1.00 41.91 85 GLN A N 1
ATOM 687 C CA . GLN A 1 85 ? 23.464 31.359 11.488 1.00 41.91 85 GLN A CA 1
ATOM 688 C C . GLN A 1 85 ? 23.969 29.944 11.159 1.00 41.91 85 GLN A C 1
ATOM 690 O O . GLN A 1 85 ? 24.068 29.097 12.043 1.00 41.91 85 GLN A O 1
ATOM 695 N N . LEU A 1 86 ? 24.363 29.681 9.907 1.00 38.62 86 LEU A N 1
ATOM 696 C CA . LEU A 1 86 ? 25.303 28.582 9.665 1.00 38.62 86 LEU A CA 1
ATOM 697 C C . LEU A 1 86 ? 26.739 29.066 9.936 1.00 38.62 86 LEU A C 1
ATOM 699 O O . LEU A 1 86 ? 27.149 30.081 9.361 1.00 38.62 86 LEU A O 1
ATOM 703 N N . PRO A 1 87 ? 27.539 28.355 10.753 1.00 33.59 87 PRO A N 1
ATOM 704 C CA . PRO A 1 87 ? 28.976 28.572 10.772 1.00 33.59 87 PRO A CA 1
ATOM 705 C C . PRO A 1 87 ? 29.525 28.313 9.364 1.00 33.59 87 PRO A C 1
ATOM 707 O O . PRO A 1 87 ? 29.265 27.278 8.752 1.00 33.59 87 PRO A O 1
ATOM 710 N N . LYS A 1 88 ? 30.267 29.290 8.833 1.00 39.16 88 LYS A N 1
ATOM 711 C CA . LYS A 1 88 ? 30.993 29.173 7.566 1.00 39.16 88 LYS A CA 1
ATOM 712 C C . LYS A 1 88 ? 32.015 28.041 7.694 1.00 39.16 88 LYS A C 1
ATOM 714 O O . LYS A 1 88 ? 33.099 28.266 8.225 1.00 39.16 88 LYS A O 1
ATOM 719 N N . LEU A 1 89 ? 31.686 26.848 7.203 1.00 29.70 89 LEU A N 1
ATOM 720 C CA . LEU A 1 89 ? 32.697 25.838 6.914 1.00 29.70 89 LEU A CA 1
ATOM 721 C C . LEU A 1 89 ? 33.379 26.239 5.605 1.00 29.70 89 LEU A C 1
ATOM 723 O O . LEU A 1 89 ? 32.756 26.336 4.550 1.00 29.70 89 LEU A O 1
ATOM 727 N N . THR A 1 90 ? 34.658 26.561 5.720 1.00 29.97 90 THR A N 1
ATOM 728 C CA . THR A 1 90 ? 35.556 26.951 4.640 1.00 29.97 90 THR A CA 1
ATOM 729 C C . THR A 1 90 ? 35.630 25.886 3.554 1.00 29.97 90 THR A C 1
ATOM 731 O O . THR A 1 90 ? 35.944 24.728 3.820 1.00 29.97 90 THR A O 1
ATOM 734 N N . THR A 1 91 ? 35.393 26.319 2.320 1.00 31.03 91 THR A N 1
ATOM 735 C CA . THR A 1 91 ? 35.644 25.591 1.082 1.00 31.03 91 THR A CA 1
ATOM 736 C C . THR A 1 91 ? 37.127 25.240 0.983 1.00 31.03 91 THR A C 1
ATOM 738 O O . THR A 1 91 ? 37.948 26.120 0.740 1.00 31.03 91 THR A O 1
ATOM 741 N N . ASN A 1 92 ? 37.472 23.963 1.135 1.00 29.47 92 ASN A N 1
ATOM 742 C CA . ASN A 1 92 ? 38.726 23.438 0.610 1.00 29.47 92 ASN A CA 1
ATOM 743 C C . ASN A 1 92 ? 38.396 22.611 -0.628 1.00 29.47 92 ASN A C 1
ATOM 745 O O . ASN A 1 92 ? 37.848 21.515 -0.544 1.00 29.47 92 ASN A O 1
ATOM 749 N N . THR A 1 93 ? 38.709 23.192 -1.783 1.00 33.59 93 THR A N 1
ATOM 750 C CA . THR A 1 93 ? 38.822 22.507 -3.066 1.00 33.59 93 THR A CA 1
ATOM 751 C C . THR A 1 93 ? 39.808 21.352 -2.913 1.00 33.59 93 THR A C 1
ATOM 753 O O . THR A 1 93 ? 40.989 21.583 -2.664 1.00 33.59 93 THR A O 1
ATOM 756 N N . ILE A 1 94 ? 39.332 20.119 -3.062 1.00 32.94 94 ILE A N 1
ATOM 757 C CA . ILE A 1 94 ? 40.182 18.953 -3.299 1.00 32.94 94 ILE A CA 1
ATOM 758 C C . ILE A 1 94 ? 39.782 18.419 -4.670 1.00 32.94 94 ILE A C 1
ATOM 760 O O . ILE A 1 94 ? 38.634 18.035 -4.894 1.00 32.94 94 ILE A O 1
ATOM 764 N N . GLU A 1 95 ? 40.727 18.493 -5.604 1.00 30.23 95 GLU A N 1
ATOM 765 C CA . GLU A 1 95 ? 40.617 17.934 -6.949 1.00 30.23 95 GLU A CA 1
ATOM 766 C C . GLU A 1 95 ? 40.376 16.413 -6.901 1.00 30.23 95 GLU A C 1
ATOM 768 O O . GLU A 1 95 ? 40.846 15.738 -5.980 1.00 30.23 95 GLU A O 1
ATOM 773 N N . PRO A 1 96 ? 39.654 15.846 -7.884 1.00 29.39 96 PRO A N 1
ATOM 774 C CA . PRO A 1 96 ? 39.336 14.426 -7.894 1.00 29.39 96 PRO A CA 1
ATOM 775 C C . PRO A 1 96 ? 40.597 13.593 -8.174 1.00 29.39 96 PRO A C 1
ATOM 777 O O . PRO A 1 96 ? 41.283 13.853 -9.167 1.00 29.39 96 PRO A O 1
ATOM 780 N N . PRO A 1 97 ? 40.897 12.541 -7.389 1.00 29.45 97 PRO A N 1
ATOM 781 C CA . PRO A 1 97 ? 41.919 11.595 -7.789 1.00 29.45 97 PRO A CA 1
ATOM 782 C C . PRO A 1 97 ? 41.376 10.753 -8.946 1.00 29.45 97 PRO A C 1
ATOM 784 O O . PRO A 1 97 ? 40.465 9.938 -8.793 1.00 29.45 97 PRO A O 1
ATOM 787 N N . GLN A 1 98 ? 41.965 10.947 -10.124 1.00 38.56 98 GLN A N 1
ATOM 788 C CA . GLN A 1 98 ? 41.943 9.946 -11.177 1.00 38.56 98 GLN A CA 1
ATOM 789 C C . GLN A 1 98 ? 42.683 8.711 -10.663 1.00 38.56 98 GLN A C 1
ATOM 791 O O . GLN A 1 98 ? 43.887 8.764 -10.444 1.00 38.56 98 GLN A O 1
ATOM 796 N N . ASN A 1 99 ? 41.975 7.598 -10.492 1.00 30.86 99 ASN A N 1
ATOM 797 C CA . ASN A 1 99 ? 42.599 6.285 -10.537 1.00 30.86 99 ASN A CA 1
ATOM 798 C C . ASN A 1 99 ? 41.659 5.286 -11.207 1.00 30.86 99 ASN A C 1
ATOM 800 O O . ASN A 1 99 ? 40.689 4.787 -10.645 1.00 30.86 99 ASN A O 1
ATOM 804 N N . THR A 1 100 ? 42.003 5.017 -12.460 1.00 37.12 100 THR A N 1
ATOM 805 C CA . THR A 1 100 ? 41.670 3.825 -13.224 1.00 37.12 100 THR A CA 1
ATOM 806 C C . THR A 1 100 ? 42.043 2.572 -12.441 1.00 37.12 100 THR A C 1
ATOM 808 O O . THR A 1 100 ? 43.225 2.250 -12.385 1.00 37.12 100 THR A O 1
ATOM 811 N N . HIS A 1 101 ? 41.064 1.830 -11.925 1.00 35.41 101 HIS A N 1
ATOM 812 C CA . HIS A 1 101 ? 41.142 0.374 -11.786 1.00 35.41 101 HIS A CA 1
ATOM 813 C C . HIS A 1 101 ? 39.855 -0.233 -12.349 1.00 35.41 101 HIS A C 1
ATOM 815 O O . HIS A 1 101 ? 38.759 -0.112 -11.811 1.00 35.41 101 HIS A O 1
ATOM 821 N N . SER A 1 102 ? 40.033 -0.827 -13.521 1.00 36.75 102 SER A N 1
ATOM 822 C CA . SER A 1 102 ? 39.121 -1.721 -14.209 1.00 36.75 102 SER A CA 1
ATOM 823 C C . SER A 1 102 ? 38.802 -2.954 -13.366 1.00 36.75 102 SER A C 1
ATOM 825 O O . SER A 1 102 ? 39.729 -3.601 -12.881 1.00 36.75 102 SER A O 1
ATOM 827 N N . GLY A 1 103 ? 37.531 -3.356 -13.328 1.00 31.52 103 GLY A N 1
ATOM 828 C CA . GLY A 1 103 ? 37.172 -4.748 -13.055 1.00 31.52 103 GLY A CA 1
ATOM 829 C C . GLY A 1 103 ? 35.908 -4.934 -12.224 1.00 31.52 103 GLY A C 1
ATOM 830 O O . GLY A 1 103 ? 35.994 -5.103 -11.022 1.00 31.52 103 GLY A O 1
ATOM 831 N N . GLN A 1 104 ? 34.756 -4.983 -12.902 1.00 33.50 104 GLN A N 1
ATOM 832 C CA . GLN A 1 104 ? 33.580 -5.775 -12.500 1.00 33.50 104 GLN A CA 1
ATOM 833 C C . GLN A 1 104 ? 32.914 -5.493 -11.133 1.00 33.50 104 GLN A C 1
ATOM 835 O O . GLN A 1 104 ? 32.781 -6.406 -10.332 1.00 33.50 104 GLN A O 1
ATOM 840 N N . ASP A 1 105 ? 32.345 -4.300 -10.927 1.00 32.97 105 ASP A N 1
ATOM 841 C CA . ASP A 1 105 ? 31.386 -4.065 -9.819 1.00 32.97 105 ASP A CA 1
ATOM 842 C C . ASP A 1 105 ? 30.142 -3.257 -10.245 1.00 32.97 105 ASP A C 1
ATOM 844 O O . ASP A 1 105 ? 29.550 -2.482 -9.498 1.00 32.97 105 ASP A O 1
ATOM 848 N N . CYS A 1 106 ? 29.714 -3.428 -11.497 1.00 36.78 106 CYS A N 1
ATOM 849 C CA . CYS A 1 106 ? 28.649 -2.629 -12.105 1.00 36.78 106 CYS A CA 1
ATOM 850 C C . CYS A 1 106 ? 27.387 -3.453 -12.413 1.00 36.78 106 CYS A C 1
ATOM 852 O O . CYS A 1 106 ? 26.948 -3.424 -13.550 1.00 36.78 106 CYS A O 1
ATOM 854 N N . GLN A 1 107 ? 26.812 -4.221 -11.468 1.00 37.50 107 GLN A N 1
ATOM 855 C CA . GLN A 1 107 ? 25.492 -4.879 -11.667 1.00 37.50 107 GLN A CA 1
ATOM 856 C C . GLN A 1 107 ? 24.656 -5.145 -10.388 1.00 37.50 107 GLN A C 1
ATOM 858 O O . GLN A 1 107 ? 23.829 -6.052 -10.363 1.00 37.50 107 GLN A O 1
ATOM 863 N N . LYS A 1 108 ? 24.790 -4.351 -9.318 1.00 44.00 108 LYS A N 1
ATOM 864 C CA . LYS A 1 108 ? 23.829 -4.384 -8.190 1.00 44.00 108 LYS A CA 1
ATOM 865 C C . LYS A 1 108 ? 23.265 -3.002 -7.899 1.00 44.00 108 LYS A C 1
ATOM 867 O O . LYS A 1 108 ? 23.360 -2.473 -6.795 1.00 44.00 108 LYS A O 1
ATOM 872 N N . GLU A 1 109 ? 22.686 -2.385 -8.917 1.00 49.94 109 GLU A N 1
ATOM 873 C CA . GLU A 1 109 ? 21.818 -1.238 -8.688 1.00 49.94 109 GLU A CA 1
ATOM 874 C C . GLU A 1 109 ? 20.626 -1.726 -7.850 1.00 49.94 109 GLU A C 1
ATOM 876 O O . GLU A 1 109 ? 19.907 -2.632 -8.275 1.00 49.94 109 GLU A O 1
ATOM 881 N N . ARG A 1 110 ? 20.478 -1.213 -6.618 1.00 64.19 110 ARG A N 1
ATOM 882 C CA . ARG A 1 110 ? 19.423 -1.648 -5.687 1.00 64.19 110 ARG A CA 1
ATOM 883 C C . ARG A 1 110 ? 18.070 -1.580 -6.393 1.00 64.19 110 ARG A C 1
ATOM 885 O O . ARG A 1 110 ? 17.684 -0.512 -6.864 1.00 64.19 110 ARG A O 1
ATOM 892 N N . VAL A 1 111 ? 17.356 -2.703 -6.445 1.00 68.50 111 VAL A N 1
ATOM 893 C CA . VAL A 1 111 ? 16.099 -2.842 -7.202 1.00 68.50 111 VAL A CA 1
ATOM 894 C C . VAL A 1 111 ? 15.075 -1.757 -6.836 1.00 68.50 111 VAL A C 1
ATOM 896 O O . VAL A 1 111 ? 14.425 -1.204 -7.725 1.00 68.50 111 VAL A O 1
ATOM 899 N N . ILE A 1 112 ? 15.012 -1.382 -5.552 1.00 67.50 112 ILE A N 1
ATOM 900 C CA . ILE A 1 112 ? 14.145 -0.314 -5.033 1.00 67.50 112 ILE A CA 1
ATOM 901 C C . ILE A 1 112 ? 14.545 1.076 -5.559 1.00 67.50 112 ILE A C 1
ATOM 903 O O . ILE A 1 112 ? 13.671 1.879 -5.877 1.00 67.50 112 ILE A O 1
ATOM 907 N N . ARG A 1 113 ? 15.844 1.362 -5.746 1.00 71.12 113 ARG A N 1
ATOM 908 C CA . ARG A 1 113 ? 16.297 2.668 -6.270 1.00 71.12 113 ARG A CA 1
ATOM 909 C C . ARG A 1 113 ? 15.756 2.923 -7.671 1.00 71.12 113 ARG A C 1
ATOM 911 O O . ARG A 1 113 ? 15.309 4.027 -7.952 1.00 71.12 113 ARG A O 1
ATOM 918 N N . LYS A 1 114 ? 15.721 1.901 -8.533 1.00 75.38 114 LYS A N 1
ATOM 919 C CA . LYS A 1 114 ? 15.114 2.042 -9.866 1.00 75.38 114 LYS A CA 1
ATOM 920 C C . LYS A 1 114 ? 13.623 2.366 -9.793 1.00 75.38 114 LYS A C 1
ATOM 922 O O . LYS A 1 114 ? 13.158 3.156 -10.604 1.00 75.38 114 LYS A O 1
ATOM 927 N N . LEU A 1 115 ? 12.892 1.820 -8.817 1.00 80.69 115 LEU A N 1
ATOM 928 C CA . LEU A 1 115 ? 11.482 2.161 -8.621 1.00 80.69 115 LEU A CA 1
ATOM 929 C C . LEU A 1 115 ? 11.305 3.602 -8.107 1.00 80.69 115 LEU A C 1
ATOM 931 O O . LEU A 1 115 ? 10.430 4.322 -8.580 1.00 80.69 115 LEU A O 1
ATOM 935 N N . HIS A 1 116 ? 12.172 4.066 -7.203 1.00 83.94 116 HIS A N 1
ATOM 936 C CA . HIS A 1 116 ? 12.188 5.466 -6.747 1.00 83.94 116 HIS A CA 1
ATOM 937 C C . HIS A 1 116 ? 12.511 6.457 -7.874 1.00 83.94 116 HIS A C 1
ATOM 939 O O . HIS A 1 116 ? 12.077 7.604 -7.819 1.00 83.94 116 HIS A O 1
ATOM 945 N N . HIS A 1 117 ? 13.242 6.025 -8.904 1.00 85.00 117 HIS A N 1
ATOM 946 C CA . HIS A 1 117 ? 13.539 6.840 -10.083 1.00 85.00 117 HIS A CA 1
ATOM 947 C C . HIS A 1 117 ? 12.412 6.877 -11.122 1.00 85.00 117 HIS A C 1
ATOM 949 O O . HIS A 1 117 ? 12.480 7.699 -12.036 1.00 85.00 117 HIS A O 1
ATOM 955 N N . LEU A 1 118 ? 11.377 6.037 -10.997 1.00 86.88 118 LEU A N 1
ATOM 956 C CA . LEU A 1 118 ? 10.225 6.111 -11.891 1.00 86.88 118 LEU A CA 1
ATOM 957 C C . LEU A 1 118 ? 9.439 7.396 -11.653 1.00 86.88 118 LEU A C 1
ATOM 959 O O . LEU A 1 118 ? 9.071 7.734 -10.521 1.00 86.88 118 LEU A O 1
ATOM 963 N N . THR A 1 119 ? 9.124 8.085 -12.747 1.00 90.06 119 THR A N 1
ATOM 964 C CA . THR A 1 119 ? 8.242 9.244 -12.691 1.00 90.06 119 THR A CA 1
ATOM 965 C C . THR A 1 119 ? 6.792 8.808 -12.479 1.00 90.06 119 THR A C 1
ATOM 967 O O . THR A 1 119 ? 6.411 7.662 -12.722 1.00 90.06 119 THR A O 1
ATOM 970 N N . GLN A 1 120 ? 5.937 9.747 -12.066 1.00 90.38 120 GLN A N 1
ATOM 971 C CA . GLN A 1 120 ? 4.494 9.506 -11.955 1.00 90.38 120 GLN A CA 1
ATOM 972 C C . GLN A 1 120 ? 3.873 9.018 -13.273 1.00 90.38 120 GLN A C 1
ATOM 974 O O . GLN A 1 120 ? 2.960 8.194 -13.254 1.00 90.38 120 GLN A O 1
ATOM 979 N N . GLN A 1 121 ? 4.371 9.505 -14.414 1.00 90.50 121 GLN A N 1
ATOM 980 C CA . GLN A 1 121 ? 3.893 9.088 -15.731 1.00 90.50 121 GLN A CA 1
ATOM 981 C C . GLN A 1 121 ? 4.282 7.642 -16.037 1.00 90.50 121 GLN A C 1
ATOM 983 O O . GLN A 1 121 ? 3.430 6.884 -16.497 1.00 90.50 121 GLN A O 1
ATOM 988 N N . ASP A 1 122 ? 5.519 7.252 -15.725 1.00 91.00 122 ASP A N 1
ATOM 989 C CA . ASP A 1 122 ? 5.992 5.879 -15.929 1.00 91.00 122 ASP A CA 1
ATOM 990 C C . ASP A 1 122 ? 5.194 4.898 -15.071 1.00 91.00 122 ASP A C 1
ATOM 992 O O . ASP A 1 122 ? 4.722 3.879 -15.569 1.00 91.00 122 ASP A O 1
ATOM 996 N N . ILE A 1 123 ? 4.965 5.245 -13.798 1.00 91.44 123 ILE A N 1
ATOM 997 C CA . ILE A 1 123 ? 4.133 4.448 -12.891 1.00 91.44 123 ILE A CA 1
ATOM 998 C C . ILE A 1 123 ? 2.727 4.298 -13.475 1.00 91.44 123 ILE A C 1
ATOM 1000 O O . ILE A 1 123 ? 2.266 3.175 -13.659 1.00 91.44 123 ILE A O 1
ATOM 1004 N N . ASN A 1 124 ? 2.066 5.399 -13.843 1.00 92.62 124 ASN A N 1
ATOM 1005 C CA . ASN A 1 124 ? 0.713 5.351 -14.402 1.00 92.62 124 ASN A CA 1
ATOM 1006 C C . ASN A 1 124 ? 0.637 4.564 -15.714 1.00 92.62 124 ASN A C 1
ATOM 1008 O O . ASN A 1 124 ? -0.372 3.908 -15.966 1.00 92.62 124 ASN A O 1
ATOM 1012 N N . ALA A 1 125 ? 1.686 4.587 -16.540 1.00 92.56 125 ALA A N 1
ATOM 1013 C CA . ALA A 1 125 ? 1.729 3.812 -17.775 1.00 92.56 125 ALA A CA 1
ATOM 1014 C C . ALA A 1 125 ? 1.628 2.300 -17.505 1.00 92.56 125 ALA A C 1
ATOM 1016 O O . ALA A 1 125 ? 0.939 1.601 -18.247 1.00 92.56 125 ALA A O 1
ATOM 1017 N N . THR A 1 126 ? 2.211 1.813 -16.401 1.00 94.25 126 THR A N 1
ATOM 1018 C CA . THR A 1 126 ? 2.109 0.395 -16.000 1.00 94.25 126 THR A CA 1
ATOM 1019 C C . THR A 1 126 ? 0.705 -0.021 -15.563 1.00 94.25 126 THR A C 1
ATOM 1021 O O . THR A 1 126 ? 0.396 -1.210 -15.520 1.00 94.25 126 THR A O 1
ATOM 1024 N N . PHE A 1 127 ? -0.175 0.933 -15.237 1.00 95.31 127 PHE A N 1
ATOM 1025 C CA . PHE A 1 127 ? -1.511 0.618 -14.737 1.00 95.31 127 PHE A CA 1
ATOM 1026 C C . PHE A 1 127 ? -2.312 -0.216 -15.733 1.00 95.31 127 PHE A C 1
ATOM 1028 O O . PHE A 1 1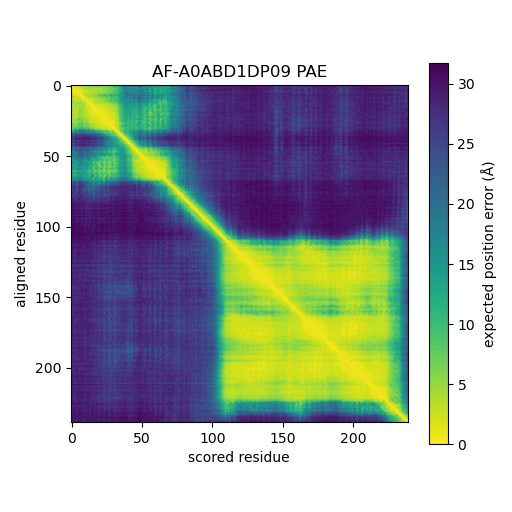27 ? -3.030 -1.130 -15.338 1.00 95.31 127 PHE A O 1
ATOM 1035 N N . LYS A 1 128 ? -2.190 0.090 -17.029 1.00 93.81 128 LYS A N 1
ATOM 1036 C CA . LYS A 1 128 ? -2.960 -0.576 -18.082 1.00 93.81 128 LYS A CA 1
ATOM 1037 C C . LYS A 1 128 ? -2.743 -2.090 -18.073 1.00 93.81 128 LYS A C 1
ATOM 1039 O O . LYS A 1 128 ? -3.709 -2.828 -18.244 1.00 93.81 128 LYS A O 1
ATOM 1044 N N . ASP A 1 129 ? -1.512 -2.521 -17.823 1.00 92.88 129 ASP A N 1
ATOM 1045 C CA . ASP A 1 129 ? -1.115 -3.929 -17.865 1.00 92.88 129 ASP A CA 1
ATOM 1046 C C . ASP A 1 129 ? -1.502 -4.687 -16.586 1.00 92.88 129 ASP A C 1
ATOM 1048 O O . ASP A 1 129 ? -1.556 -5.913 -16.574 1.00 92.88 129 ASP A O 1
ATOM 1052 N N . HIS A 1 130 ? -1.809 -3.964 -15.507 1.00 94.19 130 HIS A N 1
ATOM 1053 C CA . HIS A 1 130 ? -2.148 -4.536 -14.202 1.00 94.19 130 HIS A CA 1
ATOM 1054 C C . HIS A 1 130 ? -3.586 -4.249 -13.761 1.00 94.19 130 HIS A C 1
ATOM 1056 O O . HIS A 1 130 ? -4.003 -4.693 -12.692 1.00 94.19 130 HIS A O 1
ATOM 1062 N N . LYS A 1 131 ? -4.356 -3.515 -14.572 1.00 94.00 131 LYS A N 1
ATOM 1063 C CA . LYS A 1 131 ? -5.688 -3.021 -14.215 1.00 94.00 131 LYS A CA 1
ATOM 1064 C C . LYS A 1 131 ? -6.626 -4.145 -13.789 1.00 94.00 131 LYS A C 1
ATOM 1066 O O . LYS A 1 131 ? -7.229 -4.035 -12.729 1.00 94.00 131 LYS A O 1
ATOM 1071 N N . GLU A 1 132 ? -6.744 -5.201 -14.594 1.00 94.81 132 GLU A N 1
ATOM 1072 C CA . GLU A 1 132 ? -7.682 -6.302 -14.330 1.00 94.81 132 GLU A CA 1
ATOM 1073 C C . GLU A 1 132 ? -7.378 -6.988 -12.994 1.00 94.81 132 GLU A C 1
ATOM 1075 O O . GLU A 1 132 ? -8.255 -7.093 -12.141 1.00 94.81 132 GLU A O 1
ATOM 1080 N N . GLU A 1 133 ? -6.114 -7.343 -12.751 1.00 93.75 133 GLU A N 1
ATOM 1081 C CA . GLU A 1 133 ? -5.706 -7.971 -11.492 1.00 93.75 133 GLU A CA 1
ATOM 1082 C C . GLU A 1 133 ? -5.936 -7.067 -10.273 1.00 93.75 133 GLU A C 1
ATOM 1084 O O . GLU A 1 133 ? -6.361 -7.534 -9.214 1.00 93.75 133 GLU A O 1
ATOM 1089 N N . LEU A 1 134 ? -5.654 -5.766 -10.400 1.00 95.81 134 LEU A N 1
ATOM 1090 C CA . LEU A 1 134 ? -5.869 -4.804 -9.319 1.00 95.81 134 LEU A CA 1
ATOM 1091 C C . LEU A 1 134 ? -7.364 -4.596 -9.046 1.00 95.81 134 LEU A C 1
ATOM 1093 O O . LEU A 1 134 ? -7.769 -4.503 -7.885 1.00 95.81 134 LEU A O 1
ATOM 1097 N N . THR A 1 135 ? -8.199 -4.574 -10.086 1.00 95.62 135 THR A N 1
ATOM 1098 C CA . THR A 1 135 ? -9.659 -4.534 -9.943 1.00 95.62 135 THR A CA 1
ATOM 1099 C C . THR A 1 135 ? -10.187 -5.801 -9.267 1.00 95.62 135 THR A C 1
ATOM 1101 O O . THR A 1 135 ? -11.005 -5.697 -8.351 1.00 95.62 135 THR A O 1
ATOM 1104 N N . ASP A 1 136 ? -9.673 -6.979 -9.620 1.00 95.44 136 ASP A N 1
ATOM 1105 C CA . ASP A 1 136 ? -10.049 -8.244 -8.980 1.00 95.44 136 ASP A CA 1
ATOM 1106 C C . ASP A 1 136 ? -9.693 -8.263 -7.489 1.00 95.44 136 ASP A C 1
ATOM 1108 O O . ASP A 1 136 ? -10.493 -8.686 -6.647 1.00 95.44 136 ASP A O 1
ATOM 1112 N N . ILE A 1 137 ? -8.500 -7.773 -7.136 1.00 95.00 137 ILE A N 1
ATOM 1113 C CA . ILE A 1 137 ? -8.077 -7.618 -5.739 1.00 95.00 137 ILE A CA 1
ATOM 1114 C C . ILE A 1 137 ? -9.023 -6.661 -5.005 1.00 95.00 137 ILE A C 1
ATOM 1116 O O . ILE A 1 137 ? -9.477 -6.973 -3.899 1.00 95.00 137 ILE A O 1
ATOM 1120 N N . TYR A 1 138 ? -9.347 -5.522 -5.616 1.00 95.00 138 TYR A N 1
ATOM 1121 C CA . TYR A 1 138 ? -10.245 -4.533 -5.032 1.00 95.00 138 TYR A CA 1
ATOM 1122 C C . TYR A 1 138 ? -11.635 -5.114 -4.765 1.00 95.00 138 TYR A C 1
ATOM 1124 O O . TYR A 1 138 ? -12.081 -5.125 -3.619 1.00 95.00 138 TYR A O 1
ATOM 1132 N N . GLU A 1 139 ? -12.303 -5.684 -5.765 1.00 94.38 139 GLU A N 1
ATOM 1133 C CA . GLU A 1 139 ? -13.658 -6.218 -5.588 1.00 94.38 139 GLU A CA 1
ATOM 1134 C C . GLU A 1 139 ? -13.712 -7.368 -4.578 1.00 94.38 139 GLU A C 1
ATOM 1136 O O . GLU A 1 139 ? -14.639 -7.458 -3.765 1.00 94.38 139 GLU A O 1
ATOM 1141 N N . LYS A 1 140 ? -12.681 -8.218 -4.562 1.00 94.81 140 LYS A N 1
ATOM 1142 C CA . LYS A 1 140 ? -12.624 -9.374 -3.668 1.00 94.81 140 LYS A CA 1
ATOM 1143 C C . LYS A 1 140 ? -12.365 -8.998 -2.212 1.00 94.81 140 LYS A C 1
ATOM 1145 O O . LYS A 1 140 ? -12.891 -9.662 -1.314 1.00 94.81 140 LYS A O 1
ATOM 1150 N N . PHE A 1 141 ? -11.550 -7.973 -1.959 1.00 93.75 141 PHE A N 1
ATOM 1151 C CA . PHE A 1 141 ? -11.022 -7.704 -0.620 1.00 93.75 141 PHE A CA 1
ATOM 1152 C C . PHE A 1 141 ? -11.395 -6.336 -0.032 1.00 93.75 141 PHE A C 1
ATOM 1154 O O . PHE A 1 141 ? -11.228 -6.174 1.175 1.00 93.75 141 PHE A O 1
ATOM 1161 N N . LYS A 1 142 ? -11.987 -5.394 -0.787 1.00 92.44 142 LYS A N 1
ATOM 1162 C CA . LYS A 1 142 ? -12.303 -4.029 -0.298 1.00 92.44 142 LYS A CA 1
ATOM 1163 C C . LYS A 1 142 ? -13.122 -3.986 0.994 1.00 92.44 142 LYS A C 1
ATOM 1165 O O . LYS A 1 142 ? -12.945 -3.100 1.820 1.00 92.44 142 LYS A O 1
ATOM 1170 N N . LYS A 1 143 ? -14.003 -4.969 1.212 1.00 92.25 143 LYS A N 1
ATOM 1171 C CA . LYS A 1 143 ? -14.877 -5.047 2.402 1.00 92.25 143 LYS A CA 1
ATOM 1172 C C . LYS A 1 143 ? -14.229 -5.745 3.601 1.00 92.25 143 LYS A C 1
ATOM 1174 O O . LYS A 1 143 ? -14.885 -5.942 4.625 1.00 92.25 143 LYS A O 1
ATOM 1179 N N . TYR A 1 144 ? -12.988 -6.211 3.478 1.00 91.50 144 TYR A N 1
ATOM 1180 C CA . TYR A 1 144 ? -12.318 -6.898 4.575 1.00 91.50 144 TYR A CA 1
ATOM 1181 C C . TYR A 1 144 ? -11.886 -5.879 5.623 1.00 91.50 144 TYR A C 1
ATOM 1183 O O . TYR A 1 144 ? -11.370 -4.813 5.310 1.00 91.50 144 TYR A O 1
ATOM 1191 N N . SER A 1 145 ? -12.074 -6.230 6.894 1.00 87.25 145 SER A N 1
ATOM 1192 C CA . SER A 1 145 ? -11.488 -5.453 7.979 1.00 87.25 145 SER A CA 1
ATOM 1193 C C . SER A 1 145 ? -9.966 -5.567 7.952 1.00 87.25 145 SER A C 1
ATOM 1195 O O . SER A 1 145 ? -9.425 -6.600 7.556 1.00 87.25 145 SER A O 1
ATOM 1197 N N . GLU A 1 146 ? -9.279 -4.552 8.466 1.00 84.06 146 GLU A N 1
ATOM 1198 C CA . GLU A 1 146 ? -7.817 -4.516 8.595 1.00 84.06 146 GLU A CA 1
ATOM 1199 C C . GLU A 1 146 ? -7.252 -5.807 9.211 1.00 84.06 146 GLU A C 1
ATOM 1201 O O . GLU A 1 146 ? -6.374 -6.458 8.650 1.00 84.06 146 GLU A O 1
ATOM 1206 N N . ARG A 1 147 ? -7.866 -6.295 10.297 1.00 84.94 147 ARG A N 1
ATOM 1207 C CA . ARG A 1 147 ? -7.474 -7.559 10.943 1.00 84.94 147 ARG A CA 1
ATOM 1208 C C . ARG A 1 147 ? -7.552 -8.775 10.013 1.00 84.94 147 ARG A C 1
ATOM 1210 O O . ARG A 1 147 ? -6.797 -9.729 10.196 1.00 84.94 147 ARG A O 1
ATOM 1217 N N . ARG A 1 148 ? -8.505 -8.799 9.076 1.00 87.81 148 ARG A N 1
ATOM 1218 C CA . ARG A 1 148 ? -8.620 -9.866 8.070 1.00 87.81 148 ARG A CA 1
ATOM 1219 C C . ARG A 1 148 ? -7.593 -9.695 6.958 1.00 87.81 148 ARG A C 1
ATOM 1221 O O . ARG A 1 148 ? -7.050 -10.705 6.524 1.00 87.81 148 ARG A O 1
ATOM 1228 N N . LEU A 1 149 ? -7.322 -8.462 6.535 1.00 85.44 149 LEU A N 1
ATOM 1229 C CA . LEU A 1 149 ? -6.299 -8.152 5.535 1.00 85.44 149 LEU A CA 1
ATOM 1230 C C . LEU A 1 149 ? -4.911 -8.589 6.022 1.00 85.44 149 LEU A C 1
ATOM 1232 O O . LEU A 1 149 ? -4.256 -9.368 5.341 1.00 85.44 149 LEU A O 1
ATOM 1236 N N . MET A 1 150 ? -4.544 -8.242 7.259 1.00 81.06 150 MET A N 1
ATOM 1237 C CA . MET A 1 150 ? -3.256 -8.601 7.875 1.00 81.06 150 MET A CA 1
ATOM 1238 C C . MET A 1 150 ? -3.007 -10.115 7.977 1.00 81.06 150 MET A C 1
ATOM 1240 O O . MET A 1 150 ? -1.872 -10.579 7.960 1.00 81.06 150 MET A O 1
ATOM 1244 N N . LYS A 1 151 ? -4.068 -10.920 8.099 1.00 84.12 151 LYS A N 1
ATOM 1245 C CA . LYS A 1 151 ? -3.961 -12.388 8.179 1.0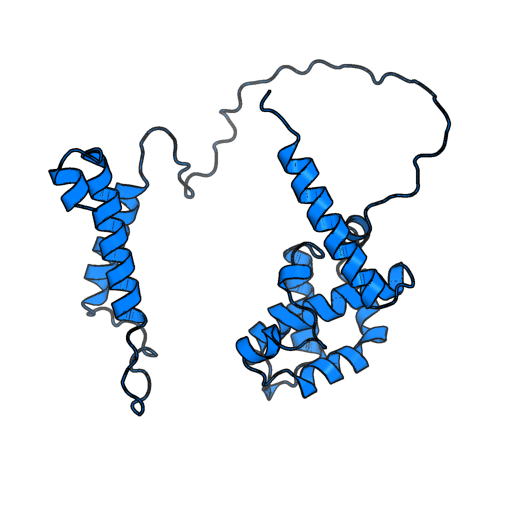0 84.12 151 LYS A CA 1
ATOM 1246 C C . LYS A 1 151 ? -3.995 -13.068 6.811 1.00 84.12 151 LYS A C 1
ATOM 1248 O O . LYS A 1 151 ? -3.853 -14.292 6.736 1.00 84.12 151 LYS A O 1
ATOM 1253 N N . ASN A 1 152 ? -4.245 -12.316 5.744 1.00 83.69 152 ASN A N 1
ATOM 1254 C CA . ASN A 1 152 ? -4.431 -12.872 4.419 1.00 83.69 152 ASN A CA 1
ATOM 1255 C C . ASN A 1 152 ? -3.080 -13.097 3.735 1.00 83.69 152 ASN A C 1
ATOM 1257 O O . ASN A 1 152 ? -2.419 -12.156 3.322 1.00 83.69 152 ASN A O 1
ATOM 1261 N N . LYS A 1 153 ? -2.705 -14.367 3.552 1.00 81.94 153 LYS A N 1
ATOM 1262 C CA . LYS A 1 153 ? -1.451 -14.755 2.883 1.00 81.94 153 LYS A CA 1
ATOM 1263 C C . LYS A 1 153 ? -1.432 -14.470 1.375 1.00 81.94 153 LYS A C 1
ATOM 1265 O O . LYS A 1 153 ? -0.370 -14.550 0.766 1.00 81.94 153 LYS A O 1
ATOM 1270 N N . LEU A 1 154 ? -2.592 -14.210 0.766 1.00 83.31 154 LEU A N 1
ATOM 1271 C CA . LEU A 1 154 ? -2.696 -13.897 -0.662 1.00 83.31 154 LEU A CA 1
ATOM 1272 C C . LEU A 1 154 ? -2.355 -12.437 -0.959 1.00 83.31 154 LEU A C 1
ATOM 1274 O O . LEU A 1 154 ? -1.989 -12.132 -2.087 1.00 83.31 154 LEU A O 1
ATOM 1278 N N . LEU A 1 155 ? -2.487 -11.561 0.038 1.00 86.69 155 LEU A N 1
ATOM 1279 C CA . LEU A 1 155 ? -2.185 -10.144 -0.081 1.00 86.69 155 LEU A CA 1
ATOM 1280 C C . LEU A 1 155 ? -0.801 -9.860 0.492 1.00 86.69 155 LEU A C 1
ATOM 1282 O O . LEU A 1 155 ? -0.294 -10.574 1.359 1.00 86.69 155 LEU A O 1
ATOM 1286 N N . LEU A 1 156 ? -0.167 -8.830 -0.036 1.00 85.50 156 LEU A N 1
ATOM 1287 C CA . LEU A 1 156 ? 1.069 -8.285 0.475 1.00 85.50 156 LEU A CA 1
ATOM 1288 C C . LEU A 1 156 ? 0.775 -7.555 1.784 1.00 85.50 156 LEU A C 1
ATOM 1290 O O . LEU A 1 156 ? -0.119 -6.713 1.851 1.00 85.50 156 LEU A O 1
ATOM 1294 N N . ASN A 1 157 ? 1.530 -7.890 2.826 1.00 78.19 157 ASN A N 1
ATOM 1295 C CA . ASN A 1 157 ? 1.521 -7.102 4.048 1.00 78.19 157 ASN A CA 1
ATOM 1296 C C . ASN A 1 157 ? 2.307 -5.811 3.785 1.00 78.19 157 ASN A C 1
ATOM 1298 O O . ASN A 1 157 ? 3.476 -5.883 3.403 1.00 78.19 157 ASN A O 1
ATOM 1302 N N . TRP A 1 158 ? 1.671 -4.658 3.992 1.00 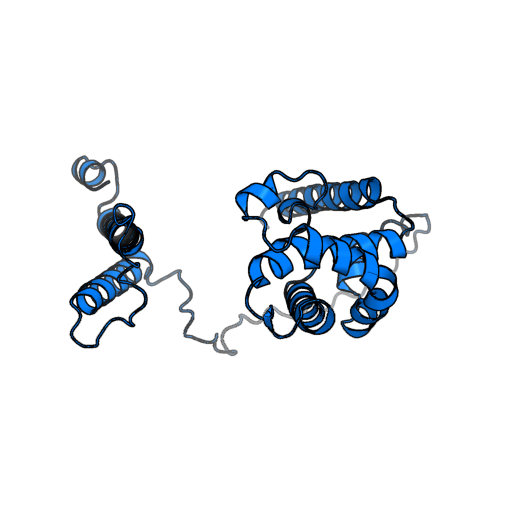75.38 158 TRP A N 1
ATOM 1303 C CA . TRP A 1 158 ? 2.295 -3.346 3.828 1.00 75.38 158 TRP A CA 1
ATOM 1304 C C . TRP A 1 158 ? 3.575 -3.197 4.646 1.00 75.38 158 TRP A C 1
ATOM 1306 O O . TRP A 1 158 ? 4.512 -2.584 4.154 1.00 75.38 158 TRP A O 1
ATOM 1316 N N . GLU A 1 159 ? 3.663 -3.824 5.824 1.00 77.44 159 GLU A N 1
ATOM 1317 C CA . GLU A 1 159 ? 4.858 -3.800 6.683 1.00 77.44 159 GLU A CA 1
ATOM 1318 C C . GLU A 1 159 ? 6.106 -4.335 5.968 1.00 77.44 159 GLU A C 1
ATOM 1320 O O . GLU A 1 159 ? 7.218 -3.935 6.281 1.00 77.44 159 GLU A O 1
ATOM 1325 N N . VAL A 1 160 ? 5.929 -5.229 4.990 1.00 75.31 160 VAL A N 1
ATOM 1326 C CA . VAL A 1 160 ? 7.031 -5.787 4.190 1.00 75.31 160 VAL A CA 1
ATOM 1327 C C . VAL A 1 160 ? 7.456 -4.823 3.080 1.00 75.31 160 VAL A C 1
ATOM 1329 O O . VAL A 1 160 ? 8.543 -4.955 2.533 1.00 75.31 160 VAL A O 1
ATOM 1332 N N . ALA A 1 161 ? 6.589 -3.887 2.702 1.00 76.88 161 ALA A N 1
ATOM 1333 C CA . ALA A 1 161 ? 6.667 -3.138 1.457 1.00 76.88 161 ALA A CA 1
ATOM 1334 C C . ALA A 1 161 ? 6.835 -1.624 1.640 1.00 76.88 161 ALA A C 1
ATOM 1336 O O . ALA A 1 161 ? 7.037 -0.926 0.649 1.00 76.88 161 ALA A O 1
ATOM 1337 N N . THR A 1 162 ? 6.794 -1.119 2.874 1.00 75.31 162 THR A N 1
ATOM 1338 C CA . THR A 1 162 ? 6.780 0.317 3.211 1.00 75.31 162 THR A CA 1
ATOM 1339 C C . THR A 1 162 ? 7.869 1.143 2.535 1.00 75.31 162 THR A C 1
ATOM 1341 O O . THR A 1 162 ? 7.634 2.299 2.199 1.00 75.31 162 THR A O 1
ATOM 1344 N N . PHE A 1 163 ? 9.050 0.569 2.309 1.00 78.81 163 PHE A N 1
ATOM 1345 C CA . PHE A 1 163 ? 10.205 1.286 1.759 1.00 78.81 163 PHE A CA 1
ATOM 1346 C C . PHE A 1 163 ? 10.324 1.207 0.230 1.00 78.81 163 PHE A C 1
ATOM 1348 O O . PHE A 1 163 ? 11.212 1.826 -0.361 1.00 78.81 163 PHE A O 1
ATOM 1355 N N . ILE A 1 164 ? 9.443 0.449 -0.433 1.00 84.69 164 ILE A N 1
ATOM 1356 C CA . ILE A 1 164 ? 9.489 0.249 -1.887 1.00 84.69 164 ILE A CA 1
ATOM 1357 C C . ILE A 1 164 ? 9.208 1.554 -2.633 1.00 84.69 164 ILE A C 1
ATOM 1359 O O . ILE A 1 164 ? 9.832 1.826 -3.655 1.00 84.69 164 ILE A O 1
ATOM 1363 N N . LEU A 1 165 ? 8.275 2.355 -2.128 1.00 86.19 165 LEU A N 1
ATOM 1364 C CA . LEU A 1 165 ? 7.850 3.612 -2.729 1.00 86.19 165 LEU A CA 1
ATOM 1365 C C . LEU A 1 165 ? 8.260 4.777 -1.840 1.00 86.19 165 LEU A C 1
ATOM 1367 O O . LEU A 1 165 ? 8.281 4.669 -0.617 1.00 86.19 165 LEU A O 1
ATOM 1371 N N . THR A 1 166 ? 8.522 5.920 -2.460 1.00 87.69 166 THR A N 1
ATOM 1372 C CA . THR A 1 166 ? 8.536 7.184 -1.722 1.00 87.69 166 THR A CA 1
ATOM 1373 C C . THR A 1 166 ? 7.105 7.580 -1.343 1.00 87.69 166 THR A C 1
ATOM 1375 O O . THR A 1 166 ? 6.151 7.238 -2.046 1.00 87.69 166 THR A O 1
ATOM 1378 N N . GLU A 1 167 ? 6.935 8.341 -0.262 1.00 88.69 167 GLU A N 1
ATOM 1379 C CA . GLU A 1 167 ? 5.616 8.829 0.170 1.00 88.69 167 GLU A CA 1
ATOM 1380 C C . GLU A 1 167 ? 4.855 9.584 -0.946 1.00 88.69 167 GLU A C 1
ATOM 1382 O O . GLU A 1 167 ? 3.683 9.273 -1.172 1.00 88.69 167 GLU A O 1
ATOM 1387 N N . PRO A 1 168 ? 5.489 10.473 -1.747 1.00 91.00 168 PRO A N 1
ATOM 1388 C CA . PRO A 1 168 ? 4.814 11.110 -2.878 1.00 91.00 168 PRO A CA 1
ATOM 1389 C C . PRO A 1 168 ? 4.345 10.125 -3.957 1.00 91.00 168 PRO A C 1
ATOM 1391 O O . PRO A 1 168 ? 3.290 10.335 -4.558 1.00 91.00 168 PRO A O 1
ATOM 1394 N N . GLN A 1 169 ? 5.109 9.058 -4.221 1.00 92.38 169 GLN A N 1
ATOM 1395 C CA . GLN A 1 169 ? 4.707 8.020 -5.175 1.00 92.38 169 GLN A CA 1
ATOM 1396 C C . GLN A 1 169 ? 3.512 7.228 -4.640 1.00 92.38 169 GLN A C 1
ATOM 1398 O O . GLN A 1 169 ? 2.534 7.062 -5.366 1.00 92.38 169 GLN A O 1
ATOM 1403 N N . ALA A 1 170 ? 3.562 6.796 -3.376 1.00 92.31 170 ALA A N 1
ATOM 1404 C CA . ALA A 1 170 ? 2.478 6.053 -2.739 1.00 92.31 170 ALA A CA 1
ATOM 1405 C C . ALA A 1 170 ? 1.170 6.860 -2.723 1.00 92.31 170 ALA A C 1
ATOM 1407 O O . ALA A 1 170 ? 0.132 6.354 -3.148 1.00 92.31 170 ALA A O 1
ATOM 1408 N N . TYR A 1 171 ? 1.237 8.138 -2.336 1.00 93.06 171 TYR A N 1
ATOM 1409 C CA . TYR A 1 171 ? 0.085 9.040 -2.351 1.00 93.06 171 TYR A CA 1
ATOM 1410 C C . TYR A 1 171 ? -0.507 9.202 -3.757 1.00 93.06 171 TYR A C 1
ATOM 1412 O O . TYR A 1 171 ? -1.712 9.053 -3.960 1.00 93.06 171 TYR A O 1
ATOM 1420 N N . HIS A 1 172 ? 0.338 9.467 -4.754 1.00 94.06 172 HIS A N 1
ATOM 1421 C CA . HIS A 1 172 ? -0.117 9.616 -6.134 1.00 94.06 172 HIS A CA 1
ATOM 1422 C C . HIS A 1 172 ? -0.761 8.327 -6.668 1.00 94.06 172 HIS A C 1
ATOM 1424 O O . HIS A 1 172 ? -1.812 8.382 -7.308 1.00 94.06 172 HIS A O 1
ATOM 1430 N N . MET A 1 173 ? -0.172 7.165 -6.373 1.00 95.81 173 MET A N 1
ATOM 1431 C CA . MET A 1 173 ? -0.739 5.869 -6.744 1.00 95.81 173 MET A CA 1
ATOM 1432 C C . MET A 1 173 ? -2.097 5.636 -6.082 1.00 95.81 173 MET A C 1
ATOM 1434 O O . MET A 1 173 ? -3.014 5.187 -6.762 1.00 95.81 173 MET A O 1
ATOM 1438 N N . ALA A 1 174 ? -2.259 5.975 -4.800 1.00 95.19 174 ALA A N 1
ATOM 1439 C CA . ALA A 1 174 ? -3.531 5.833 -4.095 1.00 95.19 174 ALA A CA 1
ATOM 1440 C C . ALA A 1 174 ? -4.650 6.641 -4.766 1.00 95.19 174 ALA A C 1
ATOM 1442 O O . ALA A 1 174 ? -5.690 6.085 -5.122 1.00 95.19 174 ALA A O 1
ATOM 1443 N N . VAL A 1 175 ? -4.398 7.928 -5.032 1.00 94.88 175 VAL A N 1
ATOM 1444 C CA . VAL A 1 175 ? -5.349 8.815 -5.722 1.00 94.88 175 VAL A CA 1
ATOM 1445 C C . VAL A 1 175 ? -5.660 8.296 -7.127 1.00 94.88 175 VAL A C 1
ATOM 1447 O O . VAL A 1 175 ? -6.810 8.325 -7.572 1.00 94.88 175 VAL A O 1
ATOM 1450 N N . PHE A 1 176 ? -4.650 7.807 -7.848 1.00 96.06 176 PHE A N 1
ATOM 1451 C CA . PHE A 1 176 ? -4.848 7.249 -9.180 1.00 96.06 176 PHE A CA 1
ATOM 1452 C C . PHE A 1 176 ? -5.730 5.993 -9.142 1.00 96.06 176 PHE A C 1
ATOM 1454 O O . PHE A 1 176 ? -6.675 5.881 -9.925 1.00 96.06 176 PHE A O 1
ATOM 1461 N N . LEU A 1 177 ? -5.457 5.067 -8.221 1.00 96.19 177 LEU A N 1
ATOM 1462 C CA . LEU A 1 177 ? -6.219 3.831 -8.053 1.00 96.19 177 LEU A CA 1
ATOM 1463 C C . LEU A 1 177 ? -7.666 4.111 -7.646 1.00 96.19 177 LEU A C 1
ATOM 1465 O O . LEU A 1 177 ? -8.579 3.530 -8.226 1.00 96.19 177 LEU A O 1
ATOM 1469 N N . GLU A 1 178 ? -7.891 5.031 -6.710 1.00 94.94 178 GLU A N 1
ATOM 1470 C CA . GLU A 1 178 ? -9.238 5.435 -6.303 1.00 94.94 178 GLU A CA 1
ATOM 1471 C C . GLU A 1 178 ? -10.051 5.955 -7.496 1.00 94.94 178 GLU A C 1
ATOM 1473 O O . GLU A 1 178 ? -11.189 5.542 -7.699 1.00 94.94 178 GLU A O 1
ATOM 1478 N N . ASN A 1 179 ? -9.453 6.789 -8.346 1.00 94.81 179 ASN A N 1
ATOM 1479 C CA . ASN A 1 179 ? -10.155 7.360 -9.495 1.00 94.81 179 ASN A CA 1
ATOM 1480 C C . ASN A 1 179 ? -10.393 6.376 -10.649 1.00 94.81 179 ASN A C 1
ATOM 1482 O O . ASN A 1 179 ? -11.296 6.605 -11.452 1.00 94.81 179 ASN A O 1
ATOM 1486 N N . ASN A 1 180 ? -9.589 5.315 -10.765 1.00 95.25 180 ASN A N 1
ATOM 1487 C CA . ASN A 1 180 ? -9.629 4.406 -11.917 1.00 95.25 180 ASN A CA 1
ATOM 1488 C C . ASN A 1 180 ? -10.193 3.013 -11.609 1.00 95.25 180 ASN A C 1
ATOM 1490 O O . ASN A 1 180 ? -10.543 2.290 -12.546 1.00 95.25 180 ASN A O 1
ATOM 1494 N N . ILE A 1 181 ? -10.257 2.622 -10.334 1.00 94.94 181 ILE A N 1
ATOM 1495 C CA . ILE A 1 181 ? -10.776 1.320 -9.893 1.00 94.94 181 ILE A CA 1
ATOM 1496 C C . ILE A 1 181 ? -12.072 1.473 -9.100 1.00 94.94 181 ILE A C 1
ATOM 1498 O O . ILE A 1 181 ? -12.997 0.696 -9.327 1.00 94.94 181 ILE A O 1
ATOM 1502 N N . ALA A 1 182 ? -12.156 2.429 -8.169 1.00 91.25 182 ALA A N 1
ATOM 1503 C CA . ALA A 1 182 ? -13.330 2.539 -7.313 1.00 91.25 182 ALA A CA 1
ATOM 1504 C C . ALA A 1 182 ? -14.527 3.117 -8.097 1.00 91.25 182 ALA A C 1
ATOM 1506 O O . ALA A 1 182 ? -14.398 4.183 -8.709 1.00 91.25 182 ALA A O 1
ATOM 1507 N N . PRO A 1 183 ? -15.705 2.462 -8.065 1.00 91.06 183 PRO A N 1
ATOM 1508 C CA . PRO A 1 183 ? -16.949 3.072 -8.527 1.00 91.06 183 PRO A CA 1
ATOM 1509 C C . PRO A 1 183 ? -17.218 4.399 -7.808 1.00 91.06 183 PRO A C 1
ATOM 1511 O O . PRO A 1 183 ? -16.810 4.569 -6.659 1.00 91.06 183 PRO A O 1
ATOM 1514 N N . GLU A 1 184 ? -17.953 5.320 -8.438 1.00 90.25 184 GLU A N 1
ATOM 1515 C CA . GLU A 1 184 ? -18.268 6.630 -7.841 1.00 90.25 184 GLU A CA 1
ATOM 1516 C C . GLU A 1 184 ? -18.938 6.507 -6.469 1.00 90.25 184 GLU A C 1
ATOM 1518 O O . GLU A 1 184 ? -18.605 7.255 -5.552 1.00 90.25 184 GLU A O 1
ATOM 1523 N N . GLU A 1 185 ? -19.830 5.527 -6.279 1.00 91.69 185 GLU A N 1
ATOM 1524 C CA . GLU A 1 185 ? -20.429 5.298 -4.966 1.00 91.69 185 GLU A CA 1
ATOM 1525 C C . GLU A 1 185 ? -19.415 4.893 -3.891 1.00 91.69 185 GLU A C 1
ATOM 1527 O O . GLU A 1 185 ? -19.689 5.093 -2.710 1.00 91.69 185 GLU A O 1
ATOM 1532 N N . ASP A 1 186 ? -18.284 4.300 -4.262 1.00 90.44 186 ASP A N 1
ATOM 1533 C CA . ASP A 1 186 ? -17.302 3.704 -3.359 1.00 90.44 186 ASP A CA 1
ATOM 1534 C C . ASP A 1 186 ? -16.071 4.597 -3.118 1.00 90.44 186 ASP A C 1
ATOM 1536 O O . ASP A 1 186 ? -15.234 4.268 -2.269 1.00 90.44 186 ASP A O 1
ATOM 1540 N N . LYS A 1 187 ? -15.988 5.754 -3.787 1.00 90.38 187 LYS A N 1
ATOM 1541 C CA . LYS A 1 187 ? -14.942 6.756 -3.541 1.00 90.38 187 LYS A CA 1
ATOM 1542 C C . LYS A 1 187 ? -14.978 7.263 -2.100 1.00 90.38 187 LYS A C 1
ATOM 1544 O O . LYS A 1 187 ? -16.038 7.480 -1.513 1.00 90.38 187 LYS A O 1
ATOM 1549 N N . GLY A 1 188 ? -13.805 7.402 -1.498 1.00 88.81 188 GLY A N 1
ATOM 1550 C CA . GLY A 1 188 ? -13.596 7.794 -0.109 1.00 88.81 188 GLY A CA 1
ATOM 1551 C C . GLY A 1 188 ? -13.906 6.704 0.921 1.00 88.81 188 GLY A C 1
ATOM 1552 O O . GLY A 1 188 ? -13.563 6.861 2.093 1.00 88.81 188 GLY A O 1
ATOM 1553 N N . LYS A 1 189 ? -14.560 5.594 0.541 1.00 91.06 189 LYS A N 1
ATOM 1554 C CA . LYS A 1 189 ? -14.989 4.564 1.505 1.00 91.06 189 LYS A CA 1
ATOM 1555 C C . LYS A 1 189 ? -13.883 3.589 1.886 1.00 91.06 189 LYS A C 1
ATOM 1557 O O . LYS A 1 189 ? -13.885 3.083 3.007 1.00 91.06 189 LYS A O 1
ATOM 1562 N N . TYR A 1 190 ? -12.977 3.292 0.958 1.00 92.62 190 TYR A N 1
ATOM 1563 C CA . TYR A 1 190 ? -12.003 2.206 1.098 1.00 92.62 190 TYR A CA 1
ATOM 1564 C C . TYR A 1 190 ? -10.552 2.693 1.041 1.00 92.62 190 TYR A C 1
ATOM 1566 O O . TYR A 1 190 ? -9.664 1.914 0.709 1.00 92.62 190 TYR A O 1
ATOM 1574 N N . ASN A 1 191 ? -10.298 3.953 1.405 1.00 88.56 191 ASN A N 1
ATOM 1575 C CA . ASN A 1 191 ? -8.968 4.570 1.316 1.00 88.56 191 ASN A CA 1
ATOM 1576 C C . ASN A 1 191 ? -7.937 3.790 2.131 1.00 88.56 191 ASN A C 1
ATOM 1578 O O . ASN A 1 191 ? -6.887 3.454 1.612 1.00 88.56 191 ASN A O 1
ATOM 1582 N N . VAL A 1 192 ? -8.306 3.328 3.330 1.00 87.25 192 VAL A N 1
ATOM 1583 C CA . VAL A 1 192 ? -7.437 2.464 4.149 1.00 87.25 192 VAL A CA 1
ATOM 1584 C C . VAL A 1 192 ? -7.011 1.201 3.393 1.00 87.25 192 VAL A C 1
ATOM 1586 O O . VAL A 1 192 ? -5.853 0.811 3.452 1.00 87.25 192 VAL A O 1
ATOM 1589 N N . PHE A 1 193 ? -7.921 0.556 2.656 1.00 91.81 193 PHE A N 1
ATOM 1590 C CA . PHE A 1 193 ? -7.576 -0.621 1.855 1.00 91.81 193 PHE A CA 1
ATOM 1591 C C . PHE A 1 193 ? -6.693 -0.255 0.656 1.00 91.81 193 PHE A C 1
ATOM 1593 O O . PHE A 1 193 ? -5.753 -0.984 0.342 1.00 91.81 193 PHE A O 1
ATOM 1600 N N . ILE A 1 194 ? -6.983 0.860 -0.013 1.00 93.38 194 ILE A N 1
ATOM 1601 C CA . ILE A 1 194 ? -6.187 1.330 -1.148 1.00 93.38 194 ILE A CA 1
ATOM 1602 C C . ILE A 1 194 ? -4.754 1.630 -0.686 1.00 93.38 194 ILE A C 1
ATOM 1604 O O . ILE A 1 194 ? -3.812 1.067 -1.244 1.00 93.38 194 ILE A O 1
ATOM 1608 N N . ASP A 1 195 ? -4.610 2.407 0.386 1.00 89.75 195 ASP A N 1
ATOM 1609 C CA . ASP A 1 195 ? -3.336 2.870 0.939 1.00 89.75 195 ASP A CA 1
ATOM 1610 C C . ASP A 1 195 ? -2.515 1.726 1.550 1.00 89.75 195 ASP A C 1
ATOM 1612 O O . ASP A 1 195 ? -1.300 1.651 1.365 1.00 89.75 195 ASP A O 1
ATOM 1616 N N . MET A 1 196 ? -3.165 0.804 2.269 1.00 87.81 196 MET A N 1
ATOM 1617 C CA . MET A 1 196 ? -2.474 -0.301 2.940 1.00 87.81 196 MET A CA 1
ATOM 1618 C C . MET A 1 196 ? -2.273 -1.530 2.062 1.00 87.81 196 MET A C 1
ATOM 1620 O O . MET A 1 196 ? -1.434 -2.353 2.384 1.00 87.81 196 MET A O 1
ATOM 1624 N N . ILE A 1 197 ? -3.030 -1.736 0.988 1.00 92.62 197 ILE A N 1
ATOM 1625 C CA . ILE A 1 197 ? -2.926 -2.985 0.217 1.00 92.62 197 ILE A CA 1
ATOM 1626 C C . ILE A 1 197 ? -2.714 -2.698 -1.255 1.00 92.62 197 ILE A C 1
ATOM 1628 O O . ILE A 1 197 ? -1.738 -3.167 -1.841 1.00 92.62 197 ILE A O 1
ATOM 1632 N N . LEU A 1 198 ? -3.631 -1.958 -1.871 1.00 94.19 198 LEU A N 1
ATOM 1633 C CA . LEU A 1 198 ? -3.707 -1.913 -3.327 1.00 94.19 198 LEU A CA 1
ATOM 1634 C C . LEU A 1 198 ? -2.514 -1.181 -3.954 1.00 94.19 198 LEU A C 1
ATOM 1636 O O . LEU A 1 198 ? -1.992 -1.633 -4.972 1.00 94.19 198 LEU A O 1
ATOM 1640 N N . VAL A 1 199 ? -2.037 -0.112 -3.309 1.00 94.81 199 VAL A N 1
ATOM 1641 C CA . VAL A 1 199 ? -0.810 0.600 -3.700 1.00 94.81 199 VAL A CA 1
ATOM 1642 C C . VAL A 1 199 ? 0.392 -0.346 -3.715 1.00 94.81 199 VAL A C 1
ATOM 1644 O O . VAL A 1 199 ? 1.139 -0.392 -4.694 1.00 94.81 199 VAL A O 1
ATOM 1647 N N . TRP A 1 200 ? 0.562 -1.148 -2.665 1.00 92.88 200 TRP A N 1
ATOM 1648 C CA . TRP A 1 200 ? 1.724 -2.026 -2.527 1.00 92.88 200 TRP A CA 1
ATOM 1649 C C . TRP A 1 200 ? 1.646 -3.252 -3.442 1.00 92.88 200 TRP A C 1
ATOM 1651 O O . TRP A 1 200 ? 2.656 -3.666 -4.010 1.00 92.88 200 TRP A O 1
ATOM 1661 N N . GLU A 1 201 ? 0.447 -3.796 -3.661 1.00 93.75 201 GLU A N 1
ATOM 1662 C CA . GLU A 1 201 ? 0.215 -4.843 -4.664 1.00 93.75 201 GLU A CA 1
ATOM 1663 C C . GLU A 1 201 ? 0.515 -4.354 -6.087 1.00 93.75 201 GLU A C 1
ATOM 1665 O O . GLU A 1 201 ? 1.022 -5.126 -6.908 1.00 93.75 201 GLU A O 1
ATOM 1670 N N . TRP A 1 202 ? 0.252 -3.079 -6.386 1.00 95.00 202 TRP A N 1
ATOM 1671 C CA . TRP A 1 202 ? 0.648 -2.487 -7.660 1.00 95.00 202 TRP A CA 1
ATOM 1672 C C . TRP A 1 202 ? 2.167 -2.288 -7.742 1.00 95.00 202 TRP A C 1
ATOM 1674 O O . TRP A 1 202 ? 2.778 -2.722 -8.716 1.00 95.00 202 TRP A O 1
ATOM 1684 N N . ALA A 1 203 ? 2.811 -1.739 -6.710 1.00 92.56 203 ALA A N 1
ATOM 1685 C CA . ALA A 1 203 ? 4.268 -1.572 -6.689 1.00 92.56 203 ALA A CA 1
ATOM 1686 C C . ALA A 1 203 ? 5.031 -2.892 -6.888 1.00 92.56 203 ALA A C 1
ATOM 1688 O O . ALA A 1 203 ? 5.988 -2.942 -7.662 1.00 92.56 203 ALA A O 1
ATOM 1689 N N . VAL A 1 204 ? 4.588 -3.982 -6.252 1.00 92.06 204 VAL A N 1
ATOM 1690 C CA . VAL A 1 204 ? 5.200 -5.304 -6.455 1.00 92.06 204 VAL A CA 1
ATOM 1691 C C . VAL A 1 204 ? 5.044 -5.784 -7.894 1.00 92.06 204 VAL A C 1
ATOM 1693 O O . VAL A 1 204 ? 5.984 -6.354 -8.436 1.00 92.06 204 VAL A O 1
ATOM 1696 N N . ARG A 1 205 ? 3.913 -5.513 -8.551 1.00 92.69 205 ARG A N 1
ATOM 1697 C CA . ARG A 1 205 ? 3.725 -5.863 -9.969 1.00 92.69 205 ARG A CA 1
ATOM 1698 C C . ARG A 1 205 ? 4.651 -5.093 -10.892 1.00 92.69 205 ARG A C 1
ATOM 1700 O O . ARG A 1 205 ? 5.218 -5.692 -11.799 1.00 92.69 205 ARG A O 1
ATOM 1707 N N . ILE A 1 206 ? 4.875 -3.811 -10.613 1.00 92.69 206 ILE A N 1
ATOM 1708 C CA . ILE A 1 206 ? 5.856 -3.016 -11.358 1.00 92.69 206 ILE A CA 1
ATOM 1709 C C . ILE A 1 206 ? 7.247 -3.645 -11.213 1.00 92.69 206 ILE A C 1
ATOM 1711 O O . ILE A 1 206 ? 7.950 -3.818 -12.204 1.00 92.69 206 ILE A O 1
ATOM 1715 N N . LEU A 1 207 ? 7.634 -4.067 -10.005 1.00 89.81 207 LEU A N 1
ATOM 1716 C CA . LEU A 1 207 ? 8.901 -4.776 -9.791 1.00 89.81 207 LEU A CA 1
ATOM 1717 C C . LEU A 1 207 ? 8.954 -6.122 -10.524 1.00 89.81 207 LEU A C 1
ATOM 1719 O O . LEU A 1 207 ? 9.961 -6.437 -11.154 1.00 89.81 207 LEU A O 1
ATOM 1723 N N . MET A 1 208 ? 7.873 -6.900 -10.485 1.00 91.06 208 MET A N 1
ATOM 1724 C CA . MET A 1 208 ? 7.773 -8.151 -11.237 1.00 91.06 208 MET A CA 1
ATOM 1725 C C . MET A 1 208 ? 7.982 -7.914 -12.735 1.00 91.06 208 MET A C 1
ATOM 1727 O O . MET A 1 208 ? 8.755 -8.638 -13.355 1.00 91.06 208 MET A O 1
ATOM 1731 N N . ALA A 1 209 ? 7.368 -6.871 -13.298 1.00 90.94 209 ALA A N 1
ATOM 1732 C CA . ALA A 1 209 ? 7.497 -6.523 -14.708 1.00 90.94 209 ALA A CA 1
ATOM 1733 C C . ALA A 1 209 ? 8.904 -6.014 -15.068 1.00 90.94 209 ALA A C 1
ATOM 1735 O O . ALA A 1 209 ? 9.480 -6.450 -16.062 1.00 90.94 209 ALA A O 1
ATOM 1736 N N . LEU A 1 210 ? 9.488 -5.131 -14.251 1.00 88.25 210 LEU A N 1
ATOM 1737 C CA . LEU A 1 210 ? 10.799 -4.528 -14.520 1.00 88.25 210 LEU A CA 1
ATOM 1738 C C . LEU A 1 210 ? 11.951 -5.539 -14.514 1.00 88.25 210 LEU A C 1
ATOM 1740 O O . LEU A 1 210 ? 12.929 -5.352 -15.238 1.00 88.25 210 LEU A O 1
ATOM 1744 N N . TYR A 1 211 ? 11.854 -6.583 -13.691 1.00 86.88 211 TYR A N 1
ATOM 1745 C CA . TYR A 1 211 ? 12.941 -7.547 -13.482 1.00 86.88 211 TYR A CA 1
ATOM 1746 C C . TYR A 1 211 ? 12.579 -8.975 -13.879 1.00 86.88 211 TYR A C 1
ATOM 1748 O O . TYR A 1 211 ? 13.388 -9.881 -13.689 1.00 86.88 211 TYR A O 1
ATOM 1756 N N . ASN A 1 212 ? 11.385 -9.176 -14.444 1.00 88.12 212 ASN A N 1
ATOM 1757 C CA . ASN A 1 212 ? 10.843 -10.488 -14.784 1.00 88.12 212 ASN A CA 1
ATOM 1758 C C . ASN A 1 212 ? 10.849 -11.456 -13.583 1.00 88.12 212 ASN A C 1
ATOM 1760 O O . ASN A 1 212 ? 11.219 -12.623 -13.703 1.00 88.12 212 ASN A O 1
ATOM 1764 N N . TYR A 1 213 ? 10.474 -10.945 -12.409 1.00 91.00 213 TYR A N 1
ATOM 1765 C CA . TYR A 1 213 ? 10.382 -11.735 -11.185 1.00 91.00 213 TYR A CA 1
ATOM 1766 C C . TYR A 1 213 ? 9.017 -12.398 -11.050 1.00 91.00 213 TYR A C 1
ATOM 1768 O O . TYR A 1 213 ? 7.975 -11.810 -11.349 1.00 91.00 213 TYR A O 1
ATOM 1776 N N . SER A 1 214 ? 9.006 -13.603 -10.485 1.00 91.25 214 SER A N 1
ATOM 1777 C CA . SER A 1 214 ? 7.811 -14.130 -9.836 1.00 91.25 214 SER A CA 1
ATOM 1778 C C . SER A 1 214 ? 7.448 -13.275 -8.617 1.00 91.25 214 SER A C 1
ATOM 1780 O O . SER A 1 214 ? 8.280 -12.574 -8.037 1.00 91.25 214 SER A O 1
ATOM 1782 N N . ARG A 1 215 ? 6.192 -13.361 -8.164 1.00 89.00 215 ARG A N 1
ATOM 1783 C CA . ARG A 1 215 ? 5.742 -12.618 -6.975 1.00 89.00 215 ARG A CA 1
ATOM 1784 C C . ARG A 1 215 ? 6.584 -12.932 -5.734 1.00 89.00 215 ARG A C 1
ATOM 1786 O O . ARG A 1 215 ? 6.839 -12.040 -4.932 1.00 89.00 215 ARG A O 1
ATOM 1793 N N . ILE A 1 216 ? 6.991 -14.191 -5.565 1.00 88.81 216 ILE A N 1
ATOM 1794 C CA . ILE A 1 216 ? 7.801 -14.625 -4.418 1.00 88.81 216 ILE A CA 1
ATOM 1795 C C . ILE A 1 216 ? 9.189 -13.987 -4.495 1.00 88.81 216 ILE A C 1
ATOM 1797 O O . ILE A 1 216 ? 9.621 -13.380 -3.522 1.00 88.81 216 ILE A O 1
ATOM 1801 N N . GLU A 1 217 ? 9.835 -14.038 -5.662 1.00 88.81 217 GLU A N 1
ATOM 1802 C CA . GLU A 1 217 ? 11.150 -13.422 -5.870 1.00 88.81 217 GLU A CA 1
ATOM 1803 C C . GLU A 1 217 ? 11.111 -11.909 -5.644 1.00 88.81 217 GLU A C 1
ATOM 1805 O O . GLU A 1 217 ? 11.984 -11.378 -4.965 1.00 88.81 217 GLU A O 1
ATOM 1810 N N . ALA A 1 218 ? 10.080 -11.217 -6.139 1.00 88.25 218 ALA A N 1
ATOM 1811 C CA . ALA A 1 218 ? 9.925 -9.784 -5.907 1.00 88.25 218 ALA A CA 1
ATOM 1812 C C . ALA A 1 218 ? 9.831 -9.461 -4.406 1.00 88.25 218 ALA A C 1
ATOM 1814 O O . ALA A 1 218 ? 10.540 -8.583 -3.919 1.00 88.25 218 ALA A O 1
ATOM 1815 N N . ILE A 1 219 ? 9.006 -10.203 -3.657 1.00 87.19 219 ILE A N 1
ATOM 1816 C CA . ILE A 1 219 ? 8.847 -10.030 -2.204 1.00 87.19 219 ILE A CA 1
ATOM 1817 C C . ILE A 1 219 ? 10.146 -10.332 -1.452 1.00 87.19 219 ILE A C 1
ATOM 1819 O O . ILE A 1 219 ? 10.494 -9.605 -0.522 1.00 87.19 219 ILE A O 1
ATOM 1823 N N . ASP A 1 220 ? 10.866 -11.382 -1.835 1.00 85.94 220 ASP A N 1
ATOM 1824 C CA . ASP A 1 220 ? 12.129 -11.729 -1.187 1.00 85.94 220 ASP A CA 1
ATOM 1825 C C . ASP A 1 220 ? 13.197 -10.660 -1.444 1.00 85.94 220 ASP A C 1
ATOM 1827 O O . ASP A 1 220 ? 13.882 -10.258 -0.505 1.00 85.94 220 ASP A O 1
ATOM 1831 N N . GLN A 1 221 ? 13.265 -10.100 -2.657 1.00 83.88 221 GLN A N 1
ATOM 1832 C CA . GLN A 1 221 ? 14.167 -8.982 -2.964 1.00 83.88 221 GLN A CA 1
ATOM 1833 C C . GLN A 1 221 ? 13.882 -7.738 -2.118 1.00 83.88 221 GLN A C 1
ATOM 1835 O O . GLN A 1 221 ? 14.816 -7.072 -1.668 1.00 83.88 221 GLN A O 1
ATOM 1840 N N . ILE A 1 222 ? 12.606 -7.434 -1.873 1.00 83.38 222 ILE A N 1
ATOM 1841 C CA . ILE A 1 222 ? 12.205 -6.317 -1.011 1.00 83.38 222 ILE A CA 1
ATOM 1842 C C . ILE A 1 222 ? 12.710 -6.547 0.420 1.00 83.38 222 ILE A C 1
ATOM 1844 O O . ILE A 1 222 ? 13.361 -5.673 0.990 1.00 83.38 222 ILE A O 1
ATOM 1848 N N . LYS A 1 223 ? 12.492 -7.747 0.971 1.00 81.69 223 LYS A N 1
ATOM 1849 C CA . LYS A 1 223 ? 12.943 -8.103 2.327 1.00 81.69 223 LYS A CA 1
ATOM 1850 C C . LYS A 1 223 ? 14.460 -8.064 2.480 1.00 81.69 223 LYS A C 1
ATOM 1852 O O . LYS A 1 223 ? 14.955 -7.630 3.515 1.00 81.69 223 LYS A O 1
ATOM 1857 N N . THR A 1 224 ? 15.210 -8.541 1.485 1.00 77.81 224 THR A N 1
ATOM 1858 C CA . THR A 1 224 ? 16.680 -8.535 1.542 1.00 77.81 224 THR A CA 1
ATOM 1859 C C . THR A 1 224 ? 17.228 -7.108 1.595 1.00 77.81 224 THR A C 1
ATOM 1861 O O . THR A 1 224 ? 18.178 -6.845 2.326 1.00 77.81 224 THR A O 1
ATOM 1864 N N . GLN A 1 225 ? 16.606 -6.171 0.877 1.00 70.19 225 GLN A N 1
ATOM 1865 C CA . GLN A 1 225 ? 17.052 -4.775 0.857 1.00 70.19 225 GLN A CA 1
ATOM 1866 C C . GLN A 1 225 ? 16.688 -4.000 2.123 1.00 70.19 225 GLN A C 1
ATOM 1868 O O . GLN A 1 225 ? 17.433 -3.093 2.492 1.00 70.19 225 GLN A O 1
ATOM 1873 N N . ASP A 1 226 ? 15.603 -4.372 2.802 1.00 63.28 226 ASP A N 1
ATOM 1874 C CA . ASP A 1 226 ? 15.244 -3.824 4.114 1.00 63.28 226 ASP A CA 1
ATOM 1875 C C . ASP A 1 226 ? 16.338 -4.137 5.155 1.00 63.28 226 ASP A C 1
ATOM 1877 O O . ASP A 1 226 ? 16.897 -3.241 5.789 1.00 63.28 226 ASP A O 1
ATOM 1881 N N . TRP A 1 227 ? 16.786 -5.397 5.204 1.00 56.62 227 TRP A N 1
ATOM 1882 C CA . TRP A 1 227 ? 17.909 -5.814 6.053 1.00 56.62 227 TRP A CA 1
ATOM 1883 C C . TRP A 1 227 ? 19.219 -5.090 5.729 1.00 56.62 227 TRP A C 1
ATOM 1885 O O . TRP A 1 227 ? 19.925 -4.653 6.636 1.00 56.62 227 TRP A O 1
ATOM 1895 N N . GLU A 1 228 ? 19.556 -4.926 4.448 1.00 60.03 228 GLU A N 1
ATOM 1896 C CA . GLU A 1 228 ? 20.769 -4.201 4.056 1.00 60.03 228 GLU A CA 1
ATOM 1897 C C . GLU A 1 228 ? 20.698 -2.705 4.402 1.00 60.03 228 GLU A C 1
ATOM 1899 O O . GLU A 1 228 ? 21.725 -2.106 4.722 1.00 60.03 228 GLU A O 1
ATOM 1904 N N . ALA A 1 229 ? 19.525 -2.070 4.330 1.00 58.81 229 ALA A N 1
ATOM 1905 C CA . ALA A 1 229 ? 19.357 -0.668 4.709 1.00 58.81 229 ALA A CA 1
ATOM 1906 C C . ALA A 1 229 ? 19.541 -0.462 6.220 1.00 58.81 229 ALA A C 1
ATOM 1908 O O . ALA A 1 229 ? 20.216 0.485 6.620 1.00 58.81 229 ALA A O 1
ATOM 1909 N N . ILE A 1 230 ? 19.014 -1.378 7.035 1.00 56.09 230 ILE A N 1
ATOM 1910 C CA . ILE A 1 230 ? 19.189 -1.380 8.493 1.00 56.09 230 ILE A CA 1
ATOM 1911 C C . ILE A 1 230 ? 20.669 -1.563 8.850 1.00 56.09 230 ILE A C 1
ATOM 1913 O O . ILE A 1 230 ? 21.235 -0.727 9.549 1.00 56.09 230 ILE A O 1
ATOM 1917 N N . ILE A 1 231 ? 21.336 -2.574 8.280 1.00 55.53 231 ILE A N 1
ATOM 1918 C CA . ILE A 1 231 ? 22.759 -2.847 8.546 1.00 55.53 231 ILE A CA 1
ATOM 1919 C C . ILE A 1 231 ? 23.643 -1.659 8.137 1.00 55.53 231 ILE A C 1
ATOM 1921 O O . ILE A 1 231 ? 24.542 -1.273 8.875 1.00 55.53 231 ILE A O 1
ATOM 1925 N N . ASN A 1 232 ? 23.394 -1.037 6.981 1.00 55.53 232 ASN A N 1
ATOM 1926 C CA . ASN A 1 232 ? 24.210 0.095 6.529 1.00 55.53 232 ASN A CA 1
ATOM 1927 C C . ASN A 1 232 ? 23.987 1.376 7.355 1.00 55.53 232 ASN A C 1
ATOM 1929 O O . ASN A 1 232 ? 24.894 2.201 7.425 1.00 55.53 232 ASN A O 1
ATOM 1933 N N . ASN A 1 233 ? 22.819 1.542 7.983 1.00 51.72 233 ASN A N 1
ATOM 1934 C CA . ASN A 1 233 ? 22.546 2.659 8.891 1.00 51.72 233 ASN A CA 1
ATOM 1935 C C . ASN A 1 233 ? 23.080 2.414 10.317 1.00 51.72 233 ASN A C 1
ATOM 1937 O O . ASN A 1 233 ? 23.325 3.379 11.033 1.00 51.72 233 ASN A O 1
ATOM 1941 N N . GLU A 1 234 ? 23.301 1.159 10.725 1.00 44.62 234 GLU A N 1
ATOM 1942 C CA . GLU A 1 234 ? 23.910 0.806 12.022 1.00 44.62 234 GLU A CA 1
ATOM 1943 C C . GLU A 1 234 ? 25.454 0.809 12.009 1.00 44.62 234 GLU A C 1
ATOM 1945 O O . GLU A 1 234 ? 26.077 0.810 13.069 1.00 44.62 234 GLU A O 1
ATOM 1950 N N . VAL A 1 235 ? 26.097 0.832 10.833 1.00 41.28 235 VAL A N 1
ATOM 1951 C CA . VAL A 1 235 ? 27.565 0.686 10.682 1.00 41.28 235 VAL A CA 1
ATOM 1952 C C . VAL A 1 235 ? 28.326 2.022 10.586 1.00 41.28 235 VAL A C 1
ATOM 1954 O O . VAL A 1 235 ? 29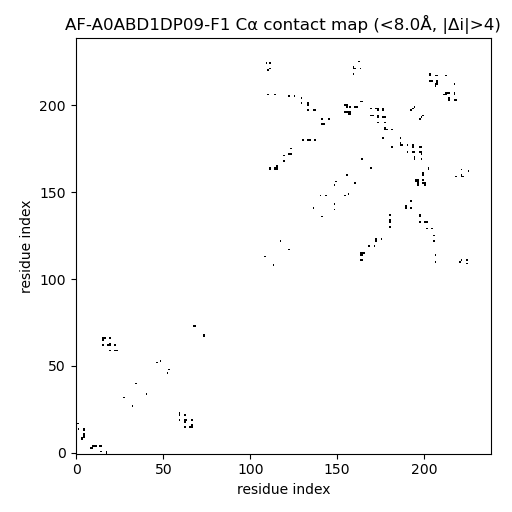.546 2.020 10.437 1.00 41.28 235 VAL A O 1
ATOM 1957 N N . LEU A 1 236 ? 27.678 3.180 10.743 1.00 33.31 236 LEU A N 1
ATOM 1958 C CA . LEU A 1 236 ? 28.410 4.445 10.910 1.00 33.31 236 LEU A CA 1
ATOM 1959 C C . LEU A 1 236 ? 28.672 4.717 12.404 1.00 33.31 236 LEU A C 1
ATOM 1961 O O . LEU A 1 236 ? 27.731 5.071 13.118 1.00 33.31 236 LEU A O 1
ATOM 1965 N N . PRO A 1 237 ? 29.916 4.570 12.910 1.00 32.56 237 PRO A N 1
ATOM 1966 C CA . PRO A 1 237 ? 30.263 5.134 14.206 1.00 32.56 237 PRO A CA 1
ATOM 1967 C C . PRO A 1 237 ? 30.180 6.669 14.137 1.00 32.56 237 PRO A C 1
ATOM 1969 O O . PRO A 1 237 ? 30.354 7.243 13.059 1.00 32.56 237 PRO A O 1
ATOM 1972 N N . PRO A 1 238 ? 29.899 7.343 15.264 1.00 34.03 238 PRO A N 1
ATOM 1973 C CA . PRO A 1 238 ? 29.919 8.796 15.311 1.00 34.03 238 PRO A CA 1
ATOM 1974 C C . PRO A 1 238 ? 31.363 9.279 15.137 1.00 34.03 238 PRO A C 1
ATOM 1976 O O . PRO A 1 238 ? 32.201 9.017 16.003 1.00 34.03 238 PRO A O 1
ATOM 1979 N N . ASP A 1 239 ? 31.629 9.962 14.024 1.00 37.22 239 ASP A N 1
ATOM 1980 C CA . ASP A 1 239 ? 32.782 10.857 13.873 1.00 37.22 239 ASP A CA 1
ATOM 1981 C C . ASP A 1 239 ? 32.480 12.224 14.511 1.00 37.22 239 ASP A C 1
ATOM 1983 O O . ASP A 1 239 ? 31.362 12.756 14.290 1.00 37.22 239 ASP A O 1
#

Radius of gyration: 25.78 Å; Cα contacts (8 Å, |Δi|>4): 126; chains: 1; bounding box: 69×48×65 Å